Protein AF-0000000074521884 (afdb_homodimer)

Solvent-accessible surface area (backbone atoms only — not comparable to full-atom values): 13455 Å² total; per-residue (Å²): 97,42,32,26,35,17,14,18,28,60,6,30,68,57,47,54,52,49,49,52,52,42,39,72,74,65,32,47,69,46,78,48,26,58,94,52,73,57,87,58,57,42,54,76,14,30,42,59,33,25,47,31,31,38,70,61,76,20,71,31,29,43,31,25,15,36,73,12,43,66,41,23,32,37,21,13,51,34,77,70,26,36,28,25,68,35,86,39,49,66,47,19,37,46,30,16,28,57,53,57,33,37,26,37,12,34,17,51,76,71,44,53,71,71,51,49,51,46,21,51,52,34,37,74,72,45,62,58,71,49,74,89,36,46,66,47,57,56,49,59,70,102,97,42,31,25,34,17,14,17,28,60,7,32,69,58,47,54,52,48,49,53,52,42,39,73,74,65,33,47,70,45,77,49,25,58,93,53,72,56,87,58,59,42,53,76,14,29,41,61,31,25,48,32,31,36,70,59,76,19,70,31,28,42,31,24,14,37,73,12,43,64,41,24,32,37,20,13,51,33,77,70,27,35,28,28,67,36,84,40,49,64,47,19,35,46,30,16,29,58,53,56,35,38,25,37,12,32,17,48,76,72,43,54,70,70,51,48,52,45,20,52,51,36,37,72,71,45,62,59,68,47,75,87,36,45,64,46,58,57,48,58,70,100

Structure (mmCIF, N/CA/C/O backbone):
data_AF-0000000074521884-model_v1
#
loop_
_entity.id
_entity.type
_entity.pdbx_description
1 polymer 'Ribose 5-phosphate isomerase B'
#
loop_
_atom_site.group_PDB
_atom_site.id
_atom_site.type_symbol
_atom_site.label_atom_id
_atom_site.label_alt_id
_atom_site.label_comp_id
_atom_site.label_asym_id
_atom_site.label_entity_id
_atom_site.label_seq_id
_atom_site.pdbx_PDB_ins_code
_atom_site.Cartn_x
_atom_site.Cartn_y
_atom_site.Cartn_z
_atom_site.occupancy
_atom_site.B_iso_or_equiv
_atom_site.auth_seq_id
_atom_site.auth_comp_id
_atom_site.auth_asym_id
_atom_site.auth_atom_id
_atom_site.pdbx_PDB_model_num
ATOM 1 N N . MET A 1 1 ? -14.148 16.406 11.367 1 97.25 1 MET A N 1
ATOM 2 C CA . MET A 1 1 ? -13.461 15.211 11.852 1 97.25 1 MET A CA 1
ATOM 3 C C . MET A 1 1 ? -12.094 15.562 12.438 1 97.25 1 MET A C 1
ATOM 5 O O . MET A 1 1 ? -11.578 16.656 12.18 1 97.25 1 MET A O 1
ATOM 9 N N . LYS A 1 2 ? -11.531 14.602 13.234 1 98.88 2 LYS A N 1
ATOM 10 C CA . LYS A 1 2 ? -10.148 14.703 13.664 1 98.88 2 LYS A CA 1
ATOM 11 C C . LYS A 1 2 ? -9.234 13.836 12.805 1 98.88 2 LYS A C 1
ATOM 13 O O . LYS A 1 2 ? -9.391 12.609 12.766 1 98.88 2 LYS A O 1
ATOM 18 N N . ILE A 1 3 ? -8.289 14.523 12.109 1 98.94 3 ILE A N 1
ATOM 19 C CA . ILE A 1 3 ? -7.484 13.852 11.094 1 98.94 3 ILE A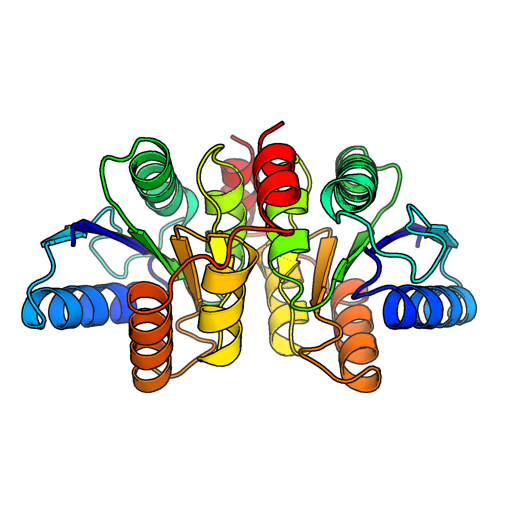 CA 1
ATOM 20 C C . ILE A 1 3 ? -6.004 13.961 11.445 1 98.94 3 ILE A C 1
ATOM 22 O O . ILE A 1 3 ? -5.52 15.039 11.805 1 98.94 3 ILE A O 1
ATOM 26 N N . GLY A 1 4 ? -5.301 12.867 11.484 1 99 4 GLY A N 1
ATOM 27 C CA . GLY A 1 4 ? -3.852 12.875 11.602 1 99 4 GLY A CA 1
ATOM 28 C C . GLY A 1 4 ? -3.148 12.969 10.258 1 99 4 GLY A C 1
ATOM 29 O O . GLY A 1 4 ? -3.596 12.375 9.273 1 99 4 GLY A O 1
ATOM 30 N N . ILE A 1 5 ? -2.025 13.711 10.203 1 99 5 ILE A N 1
ATOM 31 C CA . ILE A 1 5 ? -1.266 13.828 8.969 1 99 5 ILE A CA 1
ATOM 32 C C . ILE A 1 5 ? 0.23 13.766 9.266 1 99 5 ILE A C 1
ATOM 34 O O . ILE A 1 5 ? 0.686 14.281 10.289 1 99 5 ILE A O 1
ATOM 38 N N . ALA A 1 6 ? 0.99 13.086 8.461 1 98.94 6 ALA A N 1
ATOM 39 C CA . ALA A 1 6 ? 2.432 12.945 8.648 1 98.94 6 ALA A CA 1
ATOM 40 C C . ALA A 1 6 ? 3.141 12.75 7.309 1 98.94 6 ALA A C 1
ATOM 42 O O . ALA A 1 6 ? 2.531 12.297 6.336 1 98.94 6 ALA A O 1
ATOM 43 N N . SER A 1 7 ? 4.363 13.109 7.238 1 98.88 7 SER A N 1
ATOM 44 C CA . SER A 1 7 ? 5.234 12.891 6.086 1 98.88 7 SER A CA 1
ATOM 45 C C . SER A 1 7 ? 6.703 12.93 6.488 1 98.88 7 SER A C 1
ATOM 47 O O . SER A 1 7 ? 7.039 13.32 7.609 1 98.88 7 SER A O 1
ATOM 49 N N . ASP A 1 8 ? 7.508 12.461 5.586 1 98.44 8 ASP A N 1
ATOM 50 C CA . ASP A 1 8 ? 8.906 12.859 5.645 1 98.44 8 ASP A CA 1
ATOM 51 C C . ASP A 1 8 ? 9.164 14.102 4.789 1 98.44 8 ASP A C 1
ATOM 53 O O . ASP A 1 8 ? 8.219 14.789 4.387 1 98.44 8 ASP A O 1
ATOM 57 N N . HIS A 1 9 ? 10.438 14.375 4.539 1 98.69 9 HIS A N 1
ATOM 58 C CA . HIS A 1 9 ? 10.812 15.586 3.812 1 98.69 9 HIS A CA 1
ATOM 59 C C . HIS A 1 9 ? 10.289 15.547 2.381 1 98.69 9 HIS A C 1
ATOM 61 O O . HIS A 1 9 ? 9.992 16.594 1.801 1 98.69 9 HIS A O 1
ATOM 67 N N . ALA A 1 10 ? 10.172 14.352 1.863 1 98.5 10 ALA A N 1
ATOM 68 C CA . ALA A 1 10 ? 9.789 14.219 0.459 1 98.5 10 ALA A CA 1
ATOM 69 C C . ALA A 1 10 ? 8.297 14.477 0.27 1 98.5 10 ALA A C 1
ATOM 71 O O . ALA A 1 10 ? 7.84 14.727 -0.848 1 98.5 10 ALA A O 1
ATOM 72 N N . GLY A 1 11 ? 7.504 14.398 1.324 1 98.75 11 GLY A N 1
ATOM 73 C CA . GLY A 1 11 ? 6.082 14.695 1.27 1 98.75 11 GLY A CA 1
ATOM 74 C C . GLY A 1 11 ? 5.703 15.961 2.008 1 98.75 11 GLY A C 1
ATOM 75 O O . GLY A 1 11 ? 4.52 16.234 2.227 1 98.75 11 GLY A O 1
ATOM 76 N N . PHE A 1 12 ? 6.656 16.703 2.406 1 98.88 12 PHE A N 1
ATOM 77 C CA . PHE A 1 12 ? 6.473 17.797 3.361 1 98.88 12 PHE A CA 1
ATOM 78 C C . PHE A 1 12 ? 5.602 18.891 2.766 1 98.88 12 PHE A C 1
ATOM 80 O O . PHE A 1 12 ? 4.691 19.406 3.426 1 98.88 12 PHE A O 1
ATOM 87 N N . ASP A 1 13 ? 5.852 19.266 1.557 1 98.88 13 ASP A N 1
ATOM 88 C CA . ASP A 1 13 ? 5.094 20.359 0.93 1 98.88 13 ASP A 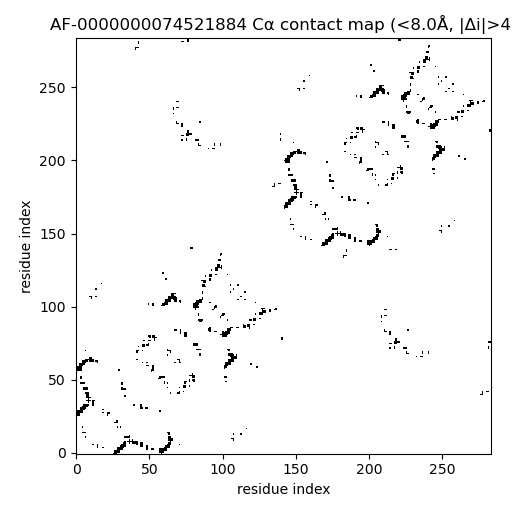CA 1
ATOM 89 C C . ASP A 1 13 ? 3.611 20 0.841 1 98.88 13 ASP A C 1
ATOM 91 O O . ASP A 1 13 ? 2.756 20.812 1.217 1 98.88 13 ASP A O 1
ATOM 95 N N . TYR A 1 14 ? 3.289 18.812 0.375 1 98.94 14 TYR A N 1
ATOM 96 C CA . TYR A 1 14 ? 1.899 18.391 0.285 1 98.94 14 TYR A CA 1
ATOM 97 C C . TYR A 1 14 ? 1.27 18.281 1.67 1 98.94 14 TYR A C 1
ATOM 99 O O . TYR A 1 14 ? 0.104 18.641 1.854 1 98.94 14 TYR A O 1
ATOM 107 N N . LYS A 1 15 ? 2.062 17.781 2.631 1 98.94 15 LYS A N 1
ATOM 108 C CA . LYS A 1 15 ? 1.518 17.672 3.98 1 98.94 15 LYS A CA 1
ATOM 109 C C . LYS A 1 15 ? 1.061 19.031 4.496 1 98.94 15 LYS A C 1
ATOM 111 O O . LYS A 1 15 ? -0.047 19.156 5.02 1 98.94 15 LYS A O 1
ATOM 116 N N . GLU A 1 16 ? 1.861 20.031 4.297 1 98.94 16 GLU A N 1
ATOM 117 C CA . GLU A 1 16 ? 1.538 21.359 4.785 1 98.94 16 GLU A CA 1
ATOM 118 C C . GLU A 1 16 ? 0.331 21.938 4.055 1 98.94 16 GLU A C 1
ATOM 120 O O . GLU A 1 16 ? -0.557 22.531 4.68 1 98.94 16 GLU A O 1
ATOM 125 N N . ARG A 1 17 ? 0.31 21.766 2.799 1 98.94 17 ARG A N 1
ATOM 126 C CA . ARG A 1 17 ? -0.776 22.312 1.991 1 98.94 17 ARG A CA 1
ATOM 127 C C . ARG A 1 17 ? -2.092 21.594 2.293 1 98.94 17 ARG A C 1
ATOM 129 O O . ARG A 1 17 ? -3.143 22.234 2.381 1 98.94 17 ARG A O 1
ATOM 136 N N . LEU A 1 18 ? -2.055 20.297 2.434 1 98.94 18 LEU A N 1
ATOM 137 C CA . LEU A 1 18 ? -3.254 19.531 2.756 1 98.94 18 LEU A CA 1
ATOM 138 C C . LEU A 1 18 ? -3.736 19.844 4.168 1 98.94 18 LEU A C 1
ATOM 140 O O . LEU A 1 18 ? -4.941 19.938 4.41 1 98.94 18 LEU A O 1
ATOM 144 N N . ARG A 1 19 ? -2.789 19.938 5.078 1 98.94 19 ARG A N 1
ATOM 145 C CA . ARG A 1 19 ? -3.135 20.297 6.449 1 98.94 19 ARG A CA 1
ATOM 146 C C . ARG A 1 19 ? -3.924 21.609 6.484 1 98.94 19 ARG A C 1
ATOM 148 O O . ARG A 1 19 ? -4.988 21.672 7.105 1 98.94 19 ARG A O 1
ATOM 155 N N . ALA A 1 20 ? -3.412 22.594 5.812 1 98.88 20 ALA A N 1
ATOM 156 C CA . ALA A 1 20 ? -4.066 23.906 5.77 1 98.88 20 ALA A CA 1
ATOM 157 C C . ALA A 1 20 ? -5.426 23.812 5.082 1 98.88 20 ALA A C 1
ATOM 159 O O . ALA A 1 20 ? -6.398 24.422 5.543 1 98.88 20 ALA A O 1
ATOM 160 N N . TRP A 1 21 ? -5.457 23.141 3.957 1 98.94 21 TRP A N 1
ATOM 161 C CA . TRP A 1 21 ? -6.68 22.969 3.184 1 98.94 21 TRP A CA 1
ATOM 162 C C . TRP A 1 21 ? -7.758 22.266 4.012 1 98.94 21 TRP A C 1
ATOM 164 O O . TRP A 1 21 ? -8.898 22.734 4.062 1 98.94 21 TRP A O 1
ATOM 174 N N . LEU A 1 22 ? -7.434 21.203 4.727 1 98.88 22 LEU A N 1
ATOM 175 C CA . LEU A 1 22 ? -8.367 20.453 5.559 1 98.88 22 LEU A CA 1
ATOM 176 C C . LEU A 1 22 ? -8.883 21.312 6.707 1 98.88 22 LEU A C 1
ATOM 178 O O . LEU A 1 22 ? -10.078 21.281 7.031 1 98.88 22 LEU A O 1
ATOM 182 N N . ALA A 1 23 ? -7.953 22.031 7.305 1 98.81 23 ALA A N 1
ATOM 183 C CA . ALA A 1 23 ? -8.359 22.953 8.375 1 98.81 23 ALA A CA 1
ATOM 184 C C . ALA A 1 23 ? -9.359 23.984 7.863 1 98.81 23 ALA A C 1
ATOM 186 O O . ALA A 1 23 ? -10.32 24.312 8.562 1 98.81 23 ALA A O 1
ATOM 187 N N . SER A 1 24 ? -9.109 24.453 6.688 1 98.69 24 SER A N 1
ATOM 188 C CA . SER A 1 24 ? -10 25.453 6.098 1 98.69 24 SER A CA 1
ATOM 189 C C . SER A 1 24 ? -11.391 24.875 5.855 1 98.69 24 SER A C 1
ATOM 191 O O . SER A 1 24 ? -12.367 25.609 5.77 1 98.69 24 SER A O 1
ATOM 193 N N . LEU A 1 25 ? -11.469 23.562 5.695 1 98.44 25 LEU A N 1
ATOM 194 C CA . LEU A 1 25 ? -12.75 22.891 5.496 1 98.44 25 LEU A CA 1
ATOM 195 C C . LEU A 1 25 ? -13.43 22.609 6.832 1 98.44 25 LEU A C 1
ATOM 197 O O . LEU A 1 25 ? -14.531 22.062 6.871 1 98.44 25 LEU A O 1
ATOM 201 N N . GLY A 1 26 ? -12.727 22.859 7.926 1 98.56 26 GLY A N 1
ATOM 202 C CA . GLY A 1 26 ? -13.336 22.75 9.242 1 98.56 26 GLY A CA 1
ATOM 203 C C . GLY A 1 26 ? -12.906 21.5 9.992 1 98.56 26 GLY A C 1
ATOM 204 O O . GLY A 1 26 ? -13.43 21.203 11.07 1 98.56 26 GLY A O 1
ATOM 205 N N . HIS A 1 27 ? -11.938 20.766 9.477 1 98.88 27 HIS A N 1
ATOM 206 C CA . HIS A 1 27 ? -11.422 19.594 10.18 1 98.88 27 HIS A CA 1
ATOM 207 C C . HIS A 1 27 ? -10.406 20 11.242 1 98.88 27 HIS A C 1
ATOM 209 O O . HIS A 1 27 ? -9.758 21.047 11.133 1 98.88 27 HIS A O 1
ATOM 215 N N . GLU A 1 28 ? -10.359 19.234 12.344 1 98.88 28 GLU A N 1
ATOM 216 C CA . GLU A 1 28 ? -9.219 19.281 13.258 1 98.88 28 GLU A CA 1
ATOM 217 C C . GLU A 1 28 ? -8.062 18.422 12.758 1 98.88 28 GLU A C 1
ATOM 219 O O . GLU A 1 28 ? -8.211 17.219 12.594 1 98.88 28 GLU A O 1
ATOM 224 N N . VAL A 1 29 ? -6.973 19.078 12.492 1 98.94 29 VAL A N 1
ATOM 225 C CA . VAL A 1 29 ? -5.859 18.328 11.898 1 98.94 29 VAL A CA 1
ATOM 226 C C . VAL A 1 29 ? -4.707 18.25 12.898 1 98.94 29 VAL A C 1
ATOM 228 O O . VAL A 1 29 ? -4.227 19.281 13.383 1 98.94 29 VAL A O 1
ATOM 231 N N . VAL A 1 30 ? -4.324 17.062 13.25 1 98.94 30 VAL A N 1
ATOM 232 C CA . VAL A 1 30 ? -3.166 16.828 14.109 1 98.94 30 VAL A CA 1
ATOM 233 C C . VAL A 1 30 ? -1.948 16.484 13.258 1 98.94 30 VAL A C 1
ATOM 235 O O . VAL A 1 30 ? -1.955 15.5 12.523 1 98.94 30 VAL A O 1
ATOM 238 N N . ASP A 1 31 ? -0.936 17.297 13.414 1 98.94 31 ASP A N 1
ATOM 239 C CA . ASP A 1 31 ? 0.287 17.141 12.633 1 98.94 31 ASP A CA 1
ATOM 240 C C . ASP A 1 31 ? 1.317 16.312 13.391 1 98.94 31 ASP A C 1
ATOM 242 O O . ASP A 1 31 ? 1.849 16.75 14.414 1 98.94 31 ASP A O 1
ATOM 246 N N . TYR A 1 32 ? 1.699 15.18 12.852 1 98.94 32 TYR A N 1
ATOM 247 C CA . TYR A 1 32 ? 2.633 14.266 13.508 1 98.94 32 TYR A CA 1
ATOM 248 C C . TYR A 1 32 ? 4.039 14.422 12.938 1 98.94 32 TYR A C 1
ATOM 250 O O . TYR A 1 32 ? 4.941 13.656 13.273 1 98.94 32 TYR A O 1
ATOM 258 N N . GLY A 1 33 ? 4.18 15.367 12.094 1 98.5 33 GLY A N 1
ATOM 259 C CA . GLY A 1 33 ? 5.48 15.664 11.516 1 98.5 33 GLY A CA 1
ATOM 260 C C . GLY A 1 33 ? 5.68 15.039 10.148 1 98.5 33 GLY A C 1
ATOM 261 O O . GLY A 1 33 ? 4.766 14.414 9.602 1 98.5 33 GLY A O 1
ATOM 262 N N . CYS A 1 34 ? 6.836 15.367 9.484 1 98.31 34 CYS A N 1
ATOM 263 C CA . CYS A 1 34 ? 7.965 16.156 9.961 1 98.31 34 CYS A CA 1
ATOM 264 C C . CYS A 1 34 ? 7.66 17.641 9.891 1 98.31 34 CYS A C 1
ATOM 266 O O . CYS A 1 34 ? 6.555 18.031 9.508 1 98.31 34 CYS A O 1
ATOM 268 N N . PHE A 1 35 ? 8.609 18.531 10.367 1 98.56 35 PHE A N 1
ATOM 269 C CA . PHE A 1 35 ? 8.219 19.922 10.578 1 98.56 35 PHE A CA 1
ATOM 270 C C . PHE A 1 35 ? 9.094 20.859 9.75 1 98.56 35 PHE A C 1
ATOM 272 O O . PHE A 1 35 ? 9.07 22.078 9.945 1 98.56 35 PHE A O 1
ATOM 279 N N . SER A 1 36 ? 9.953 20.219 8.844 1 98.19 36 SER A N 1
ATOM 280 C CA . SER A 1 36 ? 10.719 20.953 7.844 1 98.19 36 SER A CA 1
ATOM 281 C C . SER A 1 36 ? 11.016 20.078 6.625 1 98.19 36 SER A C 1
ATOM 283 O O . SER A 1 36 ? 10.68 18.906 6.605 1 98.19 36 SER A O 1
ATOM 285 N N . ASP A 1 37 ? 11.648 20.672 5.645 1 97.62 37 ASP A N 1
ATOM 286 C CA . ASP A 1 37 ? 11.984 19.922 4.441 1 97.62 37 ASP A CA 1
ATOM 287 C C . ASP A 1 37 ? 13.391 19.328 4.539 1 97.62 37 ASP A C 1
ATOM 289 O O . ASP A 1 37 ? 13.961 18.906 3.531 1 97.62 37 ASP A O 1
ATOM 293 N N . GLU A 1 38 ? 13.883 19.297 5.758 1 98.19 38 GLU A N 1
ATOM 294 C CA . GLU A 1 38 ? 15.172 18.656 5.977 1 98.19 38 GLU A CA 1
ATOM 295 C C . GLU A 1 38 ? 15.047 17.125 5.895 1 98.19 38 GLU A C 1
ATOM 297 O O . GLU A 1 38 ? 14.07 16.562 6.379 1 98.19 38 GLU A O 1
ATOM 302 N N . ARG A 1 39 ? 16.078 16.562 5.305 1 97.44 39 ARG A N 1
ATOM 303 C CA . ARG A 1 39 ? 16.078 15.117 5.109 1 97.44 39 ARG A CA 1
ATOM 304 C C . ARG A 1 39 ? 15.773 14.391 6.418 1 97.44 39 ARG A C 1
ATOM 306 O O . ARG A 1 39 ? 16.328 14.727 7.465 1 97.44 39 ARG A O 1
ATOM 313 N N . THR A 1 40 ? 14.883 13.477 6.414 1 97.94 40 THR A N 1
ATOM 314 C CA . THR A 1 40 ? 14.516 12.656 7.559 1 97.94 40 THR A CA 1
ATOM 315 C C . THR A 1 40 ? 13.906 11.336 7.102 1 97.94 40 THR A C 1
ATOM 317 O O . THR A 1 40 ? 13.57 11.172 5.926 1 97.94 40 THR A O 1
ATOM 320 N N . ASP A 1 41 ? 13.875 10.406 7.988 1 97.56 41 ASP A N 1
ATOM 321 C CA . ASP A 1 41 ? 13.375 9.078 7.648 1 97.56 41 ASP A CA 1
ATOM 322 C C . ASP A 1 41 ? 11.891 8.945 7.992 1 97.56 41 ASP A C 1
ATOM 324 O O . ASP A 1 41 ? 11.484 9.219 9.125 1 97.56 41 ASP A O 1
ATOM 328 N N . TYR A 1 42 ? 11.102 8.469 7.055 1 98.25 42 TYR A N 1
ATOM 329 C CA . TYR A 1 42 ? 9.648 8.523 7.141 1 98.25 42 TYR A CA 1
ATOM 330 C C . TYR A 1 42 ? 9.141 7.676 8.305 1 98.25 42 TYR A C 1
ATOM 332 O O . TYR A 1 42 ? 8.133 8.016 8.93 1 98.25 42 TYR A O 1
ATOM 340 N N . PRO A 1 43 ? 9.758 6.539 8.727 1 98.56 43 PRO A N 1
ATOM 341 C CA . PRO A 1 43 ? 9.148 5.758 9.805 1 98.56 43 PRO A CA 1
ATOM 342 C C . PRO A 1 43 ? 8.992 6.559 11.102 1 98.56 43 PRO A C 1
ATOM 344 O O . PRO A 1 43 ? 8.047 6.34 11.859 1 98.56 43 PRO A O 1
ATOM 347 N N . THR A 1 44 ? 9.859 7.512 11.289 1 98.25 44 THR A N 1
ATOM 348 C CA . THR A 1 44 ? 9.867 8.344 12.492 1 98.25 44 THR A CA 1
ATOM 349 C C . THR A 1 44 ? 8.539 9.086 12.641 1 98.25 44 THR A C 1
ATOM 351 O O . THR A 1 44 ? 8.062 9.289 13.758 1 98.25 44 THR A O 1
ATOM 354 N N . TRP A 1 45 ? 7.938 9.398 11.586 1 98.81 45 TRP A N 1
ATOM 355 C CA . TRP A 1 45 ? 6.781 10.289 11.602 1 98.81 45 TRP A CA 1
ATOM 356 C C . TRP A 1 45 ? 5.5 9.516 11.289 1 98.81 45 TRP A C 1
ATOM 358 O O . TRP A 1 45 ? 4.445 9.797 11.859 1 98.81 45 TRP A O 1
ATOM 368 N N . ILE A 1 46 ? 5.602 8.578 10.414 1 98.94 46 ILE A N 1
ATOM 369 C CA . ILE A 1 46 ? 4.445 7.824 9.93 1 98.94 46 ILE A CA 1
ATOM 370 C C . ILE A 1 46 ? 3.912 6.926 11.039 1 98.94 46 ILE A C 1
ATOM 372 O O . ILE A 1 46 ? 2.697 6.801 11.219 1 98.94 46 ILE A O 1
ATOM 376 N N . ARG A 1 47 ? 4.824 6.289 11.828 1 98.88 47 ARG A N 1
ATOM 377 C CA . ARG A 1 47 ? 4.426 5.297 12.828 1 98.88 47 ARG A CA 1
ATOM 378 C C . ARG A 1 47 ? 3.559 5.93 13.906 1 98.88 47 ARG A C 1
ATOM 380 O O . ARG A 1 47 ? 2.482 5.418 14.227 1 98.88 47 ARG A O 1
ATOM 387 N N . PRO A 1 48 ? 3.953 7.102 14.469 1 98.94 48 PRO A N 1
ATOM 388 C CA . PRO A 1 48 ? 3.09 7.715 15.484 1 98.94 48 PRO A CA 1
ATOM 389 C C . PRO A 1 48 ? 1.712 8.086 14.938 1 98.94 48 PRO A C 1
ATOM 391 O O . PRO A 1 48 ? 0.71 7.961 15.648 1 98.94 48 PRO A O 1
ATOM 394 N N . CYS A 1 49 ? 1.632 8.531 13.703 1 98.94 49 CYS A N 1
ATOM 395 C CA . CYS A 1 49 ? 0.346 8.859 13.094 1 98.94 49 CYS A CA 1
ATOM 396 C C . CYS A 1 49 ? -0.526 7.617 12.961 1 98.94 49 CYS A C 1
ATOM 398 O O . CYS A 1 49 ? -1.704 7.641 13.32 1 98.94 49 CYS A O 1
ATOM 400 N N . ALA A 1 50 ? 0.074 6.555 12.461 1 98.94 50 ALA A N 1
ATOM 401 C CA . ALA A 1 50 ? -0.643 5.293 12.297 1 98.94 50 ALA A CA 1
ATOM 402 C C . ALA A 1 50 ? -1.119 4.754 13.641 1 98.94 50 ALA A C 1
ATOM 404 O O . ALA A 1 50 ? -2.232 4.234 13.75 1 98.94 50 ALA A O 1
ATOM 405 N N . GLN A 1 51 ? -0.284 4.867 14.641 1 98.94 51 GLN A N 1
ATOM 406 C CA . GLN A 1 51 ? -0.635 4.422 15.984 1 98.94 51 GLN A CA 1
ATOM 407 C C . GLN A 1 51 ? -1.806 5.227 16.547 1 98.94 51 GLN A C 1
ATOM 409 O O . GLN A 1 51 ? -2.682 4.676 17.219 1 98.94 51 GLN A O 1
ATOM 414 N N . ALA A 1 52 ? -1.79 6.539 16.281 1 98.94 52 ALA A N 1
ATOM 415 C CA . ALA A 1 52 ? -2.887 7.398 16.719 1 98.94 52 ALA A CA 1
ATOM 416 C C . ALA A 1 52 ? -4.199 7 16.062 1 98.94 52 ALA A C 1
ATOM 418 O O . ALA A 1 52 ? -5.254 7.012 16.688 1 98.94 52 ALA A O 1
ATOM 419 N N . VAL A 1 53 ? -4.172 6.656 14.773 1 98.94 53 VAL A N 1
ATOM 420 C CA . VAL A 1 53 ? -5.344 6.18 14.039 1 98.94 53 VAL A CA 1
ATOM 421 C C . VAL A 1 53 ? -5.844 4.879 14.672 1 98.94 53 VAL A C 1
ATOM 423 O O . VAL A 1 53 ? -7.039 4.734 14.945 1 98.94 53 VAL A O 1
ATOM 426 N N . ALA A 1 54 ? -4.926 3.938 14.938 1 98.81 54 ALA A N 1
ATOM 427 C CA . ALA A 1 54 ? -5.258 2.627 15.492 1 98.81 54 ALA A CA 1
ATOM 428 C C . ALA A 1 54 ? -5.887 2.758 16.875 1 98.81 54 ALA A C 1
ATOM 430 O O . ALA A 1 54 ? -6.793 2 17.234 1 98.81 54 ALA A O 1
ATOM 431 N N . ALA A 1 55 ? -5.395 3.76 17.609 1 98.75 55 ALA A N 1
ATOM 432 C CA . ALA A 1 55 ? -5.844 3.957 18.984 1 98.75 55 ALA A CA 1
ATOM 433 C C . ALA A 1 55 ? -7.141 4.758 19.031 1 98.75 55 ALA A C 1
ATOM 435 O O . ALA A 1 55 ? -7.738 4.922 20.094 1 98.75 55 ALA A O 1
ATOM 436 N N . GLY A 1 56 ? -7.523 5.309 17.906 1 98.62 56 GLY A N 1
ATOM 437 C CA . GLY A 1 56 ? -8.742 6.102 17.859 1 98.62 56 GLY A CA 1
ATOM 438 C C . GLY A 1 56 ? -8.547 7.523 18.344 1 98.62 56 GLY A C 1
ATOM 439 O O . GLY A 1 56 ? -9.516 8.227 18.625 1 98.62 56 GLY A O 1
ATOM 440 N N . GLU A 1 57 ? -7.293 7.926 18.484 1 98.81 57 GLU A N 1
ATOM 441 C CA . GLU A 1 57 ? -7 9.305 18.859 1 98.81 57 GLU A CA 1
ATOM 442 C C . GLU A 1 57 ? -7.379 10.273 17.75 1 98.81 57 GLU A C 1
ATOM 444 O O . GLU A 1 57 ? -7.727 11.422 18.016 1 98.81 57 GLU A O 1
ATOM 449 N N . VAL A 1 58 ? -7.246 9.844 16.531 1 98.88 58 VAL A N 1
ATOM 450 C CA . VAL A 1 58 ? -7.754 10.531 15.352 1 98.88 58 VAL A CA 1
ATOM 451 C C . VAL A 1 58 ? -8.641 9.578 14.547 1 98.88 58 VAL A C 1
ATOM 453 O O . VAL A 1 58 ? -8.461 8.359 14.594 1 98.88 58 VAL A O 1
ATOM 456 N N . GLU A 1 59 ? -9.5 10.094 13.805 1 98.81 59 GLU A N 1
ATOM 457 C CA . GLU A 1 59 ? -10.492 9.289 13.094 1 98.81 59 GLU A CA 1
ATOM 458 C C . GLU A 1 59 ? -9.93 8.758 11.781 1 98.81 59 GLU A C 1
ATOM 460 O O . GLU A 1 59 ? -10.305 7.676 11.328 1 98.81 59 GLU A O 1
ATOM 465 N N . ARG A 1 60 ? -9.117 9.57 11.117 1 98.94 60 ARG A N 1
ATOM 466 C CA . ARG A 1 60 ? -8.508 9.227 9.844 1 98.94 60 ARG A CA 1
ATOM 467 C C . ARG A 1 60 ? -7.055 9.695 9.789 1 98.94 60 ARG A C 1
ATOM 469 O O . ARG A 1 60 ? -6.68 10.656 10.461 1 98.94 60 ARG A O 1
ATOM 476 N N . GLY A 1 61 ? -6.281 9 9.07 1 98.94 61 GLY A N 1
ATOM 477 C CA . GLY A 1 61 ? -4.895 9.383 8.859 1 98.94 61 GLY A CA 1
ATOM 478 C C . GLY A 1 61 ? -4.559 9.625 7.395 1 98.94 61 GLY A C 1
ATOM 479 O O . GLY A 1 61 ? -5.09 8.953 6.512 1 98.94 61 GLY A O 1
ATOM 480 N N . ILE A 1 62 ? -3.701 10.57 7.117 1 99 62 ILE A N 1
ATOM 481 C CA . ILE A 1 62 ? -3.127 10.852 5.805 1 99 62 ILE A CA 1
ATOM 482 C C . ILE A 1 62 ? -1.604 10.906 5.91 1 99 62 ILE A C 1
ATOM 484 O O . ILE A 1 62 ? -1.053 11.773 6.586 1 99 62 ILE A O 1
ATOM 488 N N . VAL A 1 63 ? -0.964 9.992 5.281 1 99 63 VAL A N 1
ATOM 489 C CA . VAL A 1 63 ? 0.493 9.953 5.348 1 99 63 VAL A CA 1
ATOM 490 C C . VAL A 1 63 ? 1.079 10.125 3.947 1 99 63 VAL A C 1
ATOM 492 O O . VAL A 1 63 ? 0.525 9.617 2.969 1 99 63 VAL A O 1
ATOM 495 N N . LEU A 1 64 ? 2.17 10.914 3.885 1 98.94 64 LEU A N 1
ATOM 496 C CA . LEU A 1 64 ? 2.729 11.281 2.59 1 98.94 64 LEU A CA 1
ATOM 497 C C . LEU A 1 64 ? 4.234 11.039 2.557 1 98.94 64 LEU A C 1
ATOM 499 O O . LEU A 1 64 ? 4.91 11.156 3.582 1 98.94 64 LEU A O 1
ATOM 503 N N . GLY A 1 65 ? 4.711 10.766 1.503 1 98.5 65 GLY A N 1
ATOM 504 C CA . GLY A 1 65 ? 6.121 10.688 1.157 1 98.5 65 GLY A CA 1
ATOM 505 C C . GLY A 1 65 ? 6.398 11.008 -0.299 1 98.5 65 GLY A C 1
ATOM 506 O O . GLY A 1 65 ? 5.586 11.656 -0.961 1 98.5 65 GLY A O 1
ATOM 507 N N . GLY A 1 66 ? 7.605 10.719 -0.778 1 98.25 66 GLY A N 1
ATOM 508 C CA . GLY A 1 66 ? 7.898 10.93 -2.188 1 98.25 66 GLY A CA 1
ATOM 509 C C . GLY A 1 66 ? 7.086 10.031 -3.104 1 98.25 66 GLY A C 1
ATOM 510 O O . GLY A 1 66 ? 6.227 10.508 -3.848 1 98.25 66 GLY A O 1
ATOM 511 N N . SER A 1 67 ? 7.293 8.758 -2.973 1 98.12 67 SER A N 1
ATOM 512 C CA . SER A 1 67 ? 6.52 7.805 -3.76 1 98.12 67 SER A CA 1
ATOM 513 C C . SER A 1 67 ? 5.277 7.344 -3.002 1 98.12 67 SER A C 1
ATOM 515 O O . SER A 1 67 ? 4.297 6.914 -3.613 1 98.12 67 SER A O 1
ATOM 517 N N . GLY A 1 68 ? 5.344 7.344 -1.714 1 98.62 68 GLY A N 1
ATOM 518 C CA . GLY A 1 68 ? 4.18 7.039 -0.898 1 98.62 68 GLY A CA 1
ATOM 519 C C . GLY A 1 68 ? 4.148 5.605 -0.413 1 98.62 68 GLY A C 1
ATOM 520 O O . GLY A 1 68 ? 3.539 5.305 0.615 1 98.62 68 GLY A O 1
ATOM 521 N N . ASN A 1 69 ? 4.785 4.641 -1.075 1 98.88 69 ASN A N 1
ATOM 522 C CA . ASN A 1 69 ? 4.727 3.23 -0.707 1 98.88 69 ASN A CA 1
ATOM 523 C C . ASN A 1 69 ? 5.414 2.973 0.632 1 98.88 69 ASN A C 1
ATOM 525 O O . ASN A 1 69 ? 4.926 2.182 1.442 1 98.88 69 ASN A O 1
ATOM 529 N N . GLY A 1 70 ? 6.613 3.629 0.863 1 98.81 70 GLY A N 1
ATOM 530 C CA . GLY A 1 70 ? 7.254 3.473 2.16 1 98.81 70 GLY A CA 1
ATOM 531 C C . GLY A 1 70 ? 6.34 3.824 3.32 1 98.81 70 GLY A C 1
ATOM 532 O O . GLY A 1 70 ? 6.277 3.094 4.312 1 98.81 70 GLY A O 1
ATOM 533 N N . GLU A 1 71 ? 5.598 4.926 3.168 1 98.94 71 GLU A N 1
ATOM 534 C CA . GLU A 1 71 ? 4.645 5.371 4.18 1 98.94 71 GLU A CA 1
ATOM 535 C C . GLU A 1 71 ? 3.555 4.328 4.41 1 98.94 71 GLU A C 1
ATOM 537 O O . GLU A 1 71 ? 3.207 4.027 5.555 1 98.94 71 GLU A O 1
ATOM 542 N N . ALA A 1 72 ? 3.012 3.762 3.338 1 98.94 72 ALA A N 1
ATOM 543 C CA . ALA A 1 72 ? 1.977 2.736 3.43 1 98.94 72 ALA A CA 1
ATOM 544 C C . ALA A 1 72 ? 2.5 1.49 4.137 1 98.94 72 ALA A C 1
ATOM 546 O O . ALA A 1 72 ? 1.804 0.902 4.969 1 98.94 72 ALA A O 1
ATOM 547 N N . ILE A 1 73 ? 3.719 1.053 3.805 1 98.94 73 ILE A N 1
ATOM 548 C CA . ILE A 1 73 ? 4.324 -0.131 4.406 1 98.94 73 ILE A CA 1
ATOM 549 C C . ILE A 1 73 ? 4.441 0.06 5.914 1 98.94 73 ILE A C 1
ATOM 551 O O . ILE A 1 73 ? 4 -0.792 6.691 1 98.94 73 ILE A O 1
ATOM 555 N N . VAL A 1 74 ? 4.953 1.213 6.371 1 98.88 74 VAL A N 1
ATOM 556 C CA . VAL A 1 74 ? 5.145 1.494 7.789 1 98.88 74 VAL A CA 1
ATOM 557 C C . VAL A 1 74 ? 3.791 1.553 8.492 1 98.88 74 VAL A C 1
ATOM 559 O O . VAL A 1 74 ? 3.609 0.956 9.555 1 98.88 74 VAL A O 1
ATOM 562 N N . ALA A 1 75 ? 2.85 2.277 7.871 1 98.94 75 ALA A N 1
ATOM 563 C CA . ALA A 1 75 ? 1.535 2.438 8.484 1 98.94 75 ALA A CA 1
ATOM 564 C C . ALA A 1 75 ? 0.846 1.088 8.664 1 98.94 75 ALA A C 1
ATOM 566 O O . ALA A 1 75 ? 0.208 0.843 9.695 1 98.94 75 ALA A O 1
ATOM 567 N N . ASN A 1 76 ? 0.997 0.193 7.727 1 98.81 76 ASN A N 1
ATOM 568 C CA . ASN A 1 76 ? 0.29 -1.083 7.746 1 98.81 76 ASN A CA 1
ATOM 569 C C . ASN A 1 76 ? 0.971 -2.088 8.672 1 98.81 76 ASN A C 1
ATOM 571 O O . ASN A 1 76 ? 0.433 -3.166 8.93 1 98.81 76 ASN A O 1
ATOM 575 N N . ARG A 1 77 ? 2.135 -1.732 9.211 1 98.5 77 ARG A N 1
ATOM 576 C CA . ARG A 1 77 ? 2.754 -2.545 10.25 1 98.5 77 ARG A CA 1
ATOM 577 C C . ARG A 1 77 ? 2.014 -2.395 11.578 1 98.5 77 ARG A C 1
ATOM 579 O O . ARG A 1 77 ? 2.154 -3.23 12.469 1 98.5 77 ARG A O 1
ATOM 586 N N . VAL A 1 78 ? 1.306 -1.324 11.734 1 98.38 78 VAL A N 1
ATOM 587 C CA . VAL A 1 78 ? 0.603 -1.023 12.977 1 98.38 78 VAL A CA 1
ATOM 588 C C . VAL A 1 78 ? -0.765 -1.704 12.977 1 98.38 78 VAL A C 1
ATOM 590 O O . VAL A 1 78 ? -1.639 -1.354 12.18 1 98.38 78 VAL A O 1
ATOM 593 N N . LYS A 1 79 ? -0.955 -2.676 13.898 1 97.56 79 LYS A N 1
ATOM 594 C CA . LYS A 1 79 ? -2.264 -3.307 14.039 1 97.56 79 LYS A CA 1
ATOM 595 C C . LYS A 1 79 ? -3.346 -2.271 14.328 1 97.56 79 LYS A C 1
ATOM 597 O O . LYS A 1 79 ? -3.156 -1.379 15.156 1 97.56 79 LYS A O 1
ATOM 602 N N . GLY A 1 80 ? -4.449 -2.369 13.562 1 98.31 80 GLY A N 1
ATOM 603 C CA . GLY A 1 80 ? -5.547 -1.432 13.742 1 98.31 80 GLY A CA 1
ATOM 604 C C . GLY A 1 80 ? -5.535 -0.301 12.734 1 98.31 80 GLY A C 1
ATOM 605 O O . GLY A 1 80 ? -6.535 0.399 12.562 1 98.31 80 GLY A O 1
ATOM 606 N N . CYS A 1 81 ? -4.391 -0.076 12.125 1 98.88 81 CYS A N 1
ATOM 607 C CA . CYS A 1 81 ? -4.316 0.861 11.008 1 98.88 81 CYS A CA 1
ATOM 608 C C . CYS A 1 81 ? -4.441 0.133 9.68 1 98.88 81 CYS A C 1
ATOM 610 O O . CYS A 1 81 ? -3.691 -0.807 9.406 1 98.88 81 CYS A O 1
ATOM 612 N N . ARG A 1 82 ? -5.32 0.432 8.867 1 98.94 82 ARG A N 1
ATOM 613 C CA . ARG A 1 82 ? -5.492 -0.056 7.5 1 98.94 82 ARG A CA 1
ATOM 614 C C . ARG A 1 82 ? -5.258 1.059 6.488 1 98.94 82 ARG A C 1
ATOM 616 O O . ARG A 1 82 ? -6.164 1.84 6.195 1 98.94 82 ARG A O 1
ATOM 623 N N . CYS A 1 83 ? -4.078 1.091 5.961 1 98.94 83 CYS A N 1
ATOM 624 C CA 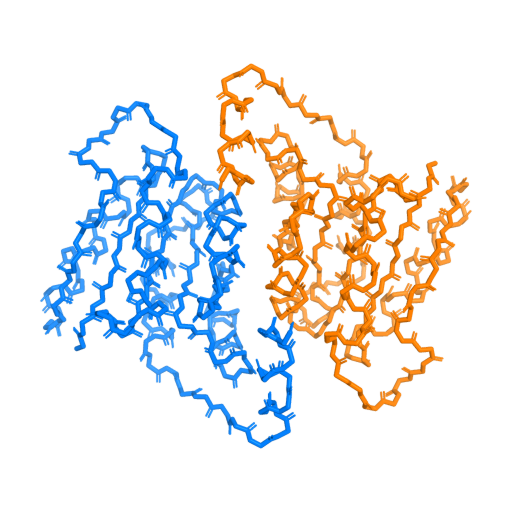. CYS A 1 83 ? -3.648 2.203 5.121 1 98.94 83 CYS A CA 1
ATOM 625 C C . CYS A 1 83 ? -3.68 1.815 3.648 1 98.94 83 CYS A C 1
ATOM 627 O O . CYS A 1 83 ? -2.932 0.935 3.217 1 98.94 83 CYS A O 1
ATOM 629 N N . GLY A 1 84 ? -4.547 2.428 2.855 1 98.94 84 GLY A N 1
ATOM 630 C CA . GLY A 1 84 ? -4.566 2.26 1.41 1 98.94 84 GLY A CA 1
ATOM 631 C C . GLY A 1 84 ? -3.611 3.193 0.689 1 98.94 84 GLY A C 1
ATOM 632 O O . GLY A 1 84 ? -3.521 4.375 1.022 1 98.94 84 GLY A O 1
ATOM 633 N N . TYR A 1 85 ? -2.867 2.719 -0.249 1 98.94 85 TYR A N 1
ATOM 634 C CA . TYR A 1 85 ? -2.111 3.559 -1.172 1 98.94 85 TYR A CA 1
ATOM 635 C C . TYR A 1 85 ? -3 4.07 -2.297 1 98.94 85 TYR A C 1
ATOM 637 O O . TYR A 1 85 ? -3.615 3.281 -3.02 1 98.94 85 TYR A O 1
ATOM 645 N N . CYS A 1 86 ? -3.09 5.379 -2.449 1 98.94 86 CYS A N 1
ATOM 646 C CA . CYS A 1 86 ? -4.047 5.965 -3.381 1 98.94 86 CYS A CA 1
ATOM 647 C C . CYS A 1 86 ? -3.344 6.883 -4.375 1 98.94 86 CYS A C 1
ATOM 649 O O . CYS A 1 86 ? -2.482 7.676 -3.994 1 98.94 86 CYS A O 1
ATOM 651 N N . PHE A 1 87 ? -3.805 6.777 -5.656 1 98.81 87 PHE A N 1
ATOM 652 C CA . PHE A 1 87 ? -3.207 7.625 -6.68 1 98.81 87 PHE A CA 1
ATOM 653 C C . PHE A 1 87 ? -4.285 8.273 -7.539 1 98.81 87 PHE A C 1
ATOM 655 O O . PHE A 1 87 ? -3.977 9.047 -8.453 1 98.81 87 PHE A O 1
ATOM 662 N N . ASN A 1 88 ? -5.523 7.934 -7.285 1 98.75 88 ASN A N 1
ATOM 663 C CA . ASN A 1 88 ? -6.68 8.578 -7.902 1 98.75 88 ASN A CA 1
ATOM 664 C C . ASN A 1 88 ? -7.938 8.406 -7.051 1 98.75 88 ASN A C 1
ATOM 666 O O . ASN A 1 88 ? -7.887 7.805 -5.98 1 98.75 88 ASN A O 1
ATOM 670 N N . GLU A 1 89 ? -9.016 8.984 -7.492 1 98.81 89 GLU A N 1
ATOM 671 C CA . GLU A 1 89 ? -10.258 8.945 -6.727 1 98.81 89 GLU A CA 1
ATOM 672 C C . GLU A 1 89 ? -10.789 7.52 -6.613 1 98.81 89 GLU A C 1
ATOM 674 O O . GLU A 1 89 ? -11.336 7.141 -5.574 1 98.81 89 GLU A O 1
ATOM 679 N N . GLU A 1 90 ? -10.602 6.75 -7.629 1 98.81 90 GLU A N 1
ATOM 680 C CA . GLU A 1 90 ? -11.102 5.379 -7.629 1 98.81 90 GLU A CA 1
ATOM 681 C C . GLU A 1 90 ? -10.445 4.551 -6.531 1 98.81 90 GLU A C 1
ATOM 683 O O . GLU A 1 90 ? -11.125 3.84 -5.789 1 98.81 90 GLU A O 1
ATOM 688 N N . THR A 1 91 ? -9.148 4.633 -6.418 1 98.81 91 THR A N 1
ATOM 689 C CA . THR A 1 91 ? -8.445 3.848 -5.406 1 98.81 91 THR A CA 1
ATOM 690 C C . THR A 1 91 ? -8.789 4.34 -4.004 1 98.81 91 THR A C 1
ATOM 692 O O . THR A 1 91 ? -8.875 3.547 -3.064 1 98.81 91 THR A O 1
ATOM 695 N N . ALA A 1 92 ? -9.008 5.652 -3.861 1 98.94 92 ALA A N 1
ATOM 696 C CA . ALA A 1 92 ? -9.438 6.191 -2.574 1 98.94 92 ALA A CA 1
ATOM 697 C C . ALA A 1 92 ? -10.828 5.676 -2.207 1 98.94 92 ALA A C 1
ATOM 699 O O . ALA A 1 92 ? -11.07 5.277 -1.063 1 98.94 92 ALA A O 1
ATOM 700 N N . TYR A 1 93 ? -11.68 5.66 -3.217 1 98.88 93 TYR A N 1
ATOM 701 C CA . TYR A 1 93 ? -13.039 5.168 -3.004 1 98.88 93 TYR A CA 1
ATOM 702 C C . TYR A 1 93 ? -13.023 3.697 -2.613 1 98.88 93 TYR A C 1
ATOM 704 O O . TYR A 1 93 ? -13.625 3.311 -1.605 1 98.88 93 TYR A O 1
ATOM 712 N N . LEU A 1 94 ? -12.344 2.904 -3.316 1 98.75 94 LEU A N 1
ATOM 713 C CA . LEU A 1 94 ? -12.367 1.458 -3.129 1 98.75 94 LEU A CA 1
ATOM 714 C C . LEU A 1 94 ? -11.734 1.07 -1.799 1 98.75 94 LEU A C 1
ATOM 716 O O . LEU A 1 94 ? -12.227 0.184 -1.101 1 98.75 94 LEU A O 1
ATOM 720 N N . THR A 1 95 ? -10.586 1.725 -1.447 1 98.62 95 THR A N 1
ATOM 721 C CA . THR A 1 95 ? -9.914 1.327 -0.215 1 98.62 95 THR A CA 1
ATOM 722 C C . THR A 1 95 ? -10.797 1.618 0.999 1 98.62 95 THR A C 1
ATOM 724 O O . THR A 1 95 ? -10.797 0.855 1.967 1 98.62 95 THR A O 1
ATOM 727 N N . ARG A 1 96 ? -11.516 2.721 0.917 1 98.75 96 ARG A N 1
ATOM 728 C CA . ARG A 1 96 ? -12.453 3.029 1.992 1 98.75 96 ARG A CA 1
ATOM 729 C C . ARG A 1 96 ? -13.656 2.09 1.961 1 98.75 96 ARG A C 1
ATOM 731 O O . ARG A 1 96 ? -14.023 1.508 2.984 1 98.75 96 ARG A O 1
ATOM 738 N N . TRP A 1 97 ? -14.203 1.881 0.81 1 98.56 97 TRP A N 1
ATOM 739 C CA . TRP A 1 97 ? -15.461 1.176 0.6 1 98.56 97 TRP A CA 1
ATOM 740 C C . TRP A 1 97 ? -15.312 -0.312 0.899 1 98.56 97 TRP A C 1
ATOM 742 O O . TRP A 1 97 ? -16.188 -0.919 1.522 1 98.56 97 TRP A O 1
ATOM 752 N N . HIS A 1 98 ? -14.188 -0.856 0.557 1 98 98 HIS A N 1
ATOM 753 C CA . HIS A 1 98 ? -14.008 -2.301 0.647 1 98 98 HIS A CA 1
ATOM 754 C C . HIS A 1 98 ? -13.141 -2.674 1.848 1 98 98 HIS A C 1
ATOM 756 O O . HIS A 1 98 ? -13.375 -3.701 2.488 1 98 98 HIS A O 1
ATOM 762 N N . ASN A 1 99 ? -12.141 -1.816 2.246 1 98.38 99 ASN A N 1
ATOM 763 C CA . ASN A 1 99 ? -11.156 -2.209 3.248 1 98.38 99 ASN A CA 1
ATOM 764 C C . ASN A 1 99 ? -11.352 -1.446 4.555 1 98.38 99 ASN A C 1
ATOM 766 O O . ASN A 1 99 ? -10.531 -1.546 5.465 1 98.38 99 ASN A O 1
ATOM 770 N N . ASP A 1 100 ? -12.445 -0.62 4.574 1 98.56 100 ASP A N 1
ATOM 771 C CA . ASP A 1 100 ? -12.625 0.231 5.746 1 98.56 100 ASP A CA 1
ATOM 772 C C . ASP A 1 100 ? -11.32 0.911 6.141 1 98.56 100 ASP A C 1
ATOM 774 O O . ASP A 1 100 ? -10.984 0.987 7.328 1 98.56 100 ASP A O 1
ATOM 778 N N . ALA A 1 101 ? -10.586 1.3 5.094 1 98.88 101 ALA A N 1
ATOM 779 C CA . ALA A 1 101 ? -9.336 1.999 5.359 1 98.88 101 ALA A CA 1
ATOM 780 C C . ALA A 1 101 ? -9.555 3.197 6.277 1 98.88 101 ALA A C 1
ATOM 782 O O . ALA A 1 101 ? -10.5 3.969 6.082 1 98.88 101 ALA A O 1
ATOM 783 N N . ASN A 1 102 ? -8.711 3.295 7.273 1 98.94 102 ASN A N 1
ATOM 784 C CA . ASN A 1 102 ? -8.773 4.434 8.18 1 98.94 102 ASN A CA 1
ATOM 785 C C . ASN A 1 102 ? -7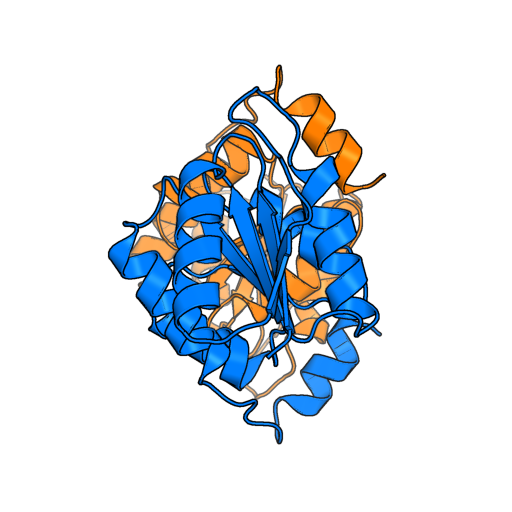.559 5.34 8.031 1 98.94 102 ASN A C 1
ATOM 787 O O . ASN A 1 102 ? -7.434 6.344 8.734 1 98.94 102 ASN A O 1
ATOM 791 N N . CYS A 1 103 ? -6.73 5.062 7.133 1 99 103 CYS A N 1
ATOM 792 C CA . CYS A 1 103 ? -5.555 5.828 6.738 1 99 103 CYS A CA 1
ATOM 793 C C . CYS A 1 103 ? -5.273 5.668 5.246 1 99 103 CYS A C 1
ATOM 795 O O . CYS A 1 103 ? -5.555 4.621 4.668 1 99 103 CYS A O 1
ATOM 797 N N . ILE A 1 104 ? -4.691 6.703 4.598 1 99 104 ILE A N 1
ATOM 798 C CA . ILE A 1 104 ? -4.242 6.566 3.217 1 99 104 ILE A CA 1
ATOM 799 C C . ILE A 1 104 ? -2.828 7.129 3.078 1 99 104 ILE A C 1
ATOM 801 O O . ILE A 1 104 ? -2.432 8.023 3.83 1 99 104 ILE A O 1
ATOM 805 N N . ALA A 1 105 ? -2.137 6.605 2.174 1 99 105 ALA A N 1
ATOM 806 C CA . ALA A 1 105 ? -0.811 7.082 1.788 1 99 105 ALA A CA 1
ATOM 807 C C . ALA A 1 105 ? -0.824 7.652 0.374 1 99 105 ALA A C 1
ATOM 809 O O . ALA A 1 105 ? -1.464 7.098 -0.521 1 99 105 ALA A O 1
ATOM 810 N N . ILE A 1 106 ? -0.181 8.789 0.161 1 98.94 106 ILE A N 1
ATOM 811 C CA . ILE A 1 106 ? -0.083 9.477 -1.121 1 98.94 106 ILE A CA 1
ATOM 812 C C . ILE A 1 106 ? 1.373 9.844 -1.398 1 98.94 106 ILE A C 1
ATOM 814 O O . ILE A 1 106 ? 2.094 10.273 -0.495 1 98.94 106 ILE A O 1
ATOM 818 N N . GLY A 1 107 ? 1.814 9.664 -2.637 1 98.88 107 GLY A N 1
ATOM 819 C CA . GLY A 1 107 ? 3.135 10.117 -3.043 1 98.88 107 GLY A CA 1
ATOM 820 C C . GLY A 1 107 ? 3.125 11.5 -3.674 1 98.88 107 GLY A C 1
ATOM 821 O O . GLY A 1 107 ? 2.496 11.703 -4.715 1 98.88 107 GLY A O 1
ATOM 822 N N . GLN A 1 108 ? 3.857 12.344 -3.049 1 98.88 108 GLN A N 1
ATOM 823 C CA . GLN A 1 108 ? 3.918 13.711 -3.557 1 98.88 108 GLN A CA 1
ATOM 824 C C . GLN A 1 108 ? 4.504 13.75 -4.965 1 98.88 108 GLN A C 1
ATOM 826 O O . GLN A 1 108 ? 4.121 14.586 -5.781 1 98.88 108 GLN A O 1
ATOM 831 N N . ARG A 1 109 ? 5.387 12.828 -5.312 1 98.56 109 ARG A N 1
ATOM 832 C CA . ARG A 1 109 ? 6.035 12.812 -6.617 1 98.56 109 ARG A CA 1
ATOM 833 C C . ARG A 1 109 ? 5.215 12.031 -7.633 1 98.56 109 ARG A C 1
ATOM 835 O O . ARG A 1 109 ? 5.559 11.984 -8.812 1 98.56 109 ARG A O 1
ATOM 842 N N . ILE A 1 110 ? 4.137 11.453 -7.203 1 98.81 110 ILE A N 1
ATOM 843 C CA . ILE A 1 110 ? 3.375 10.516 -8.023 1 98.81 110 ILE A CA 1
ATOM 844 C C . ILE A 1 110 ? 2.141 11.211 -8.586 1 98.81 110 ILE A C 1
ATOM 846 O O . ILE A 1 110 ? 1.716 10.914 -9.711 1 98.81 110 ILE A O 1
ATOM 850 N N . VAL A 1 111 ? 1.508 12.117 -7.805 1 98.81 111 VAL A N 1
ATOM 851 C CA . VAL A 1 111 ? 0.285 12.789 -8.234 1 98.81 111 VAL A CA 1
ATOM 852 C C . VAL A 1 111 ? 0.431 14.297 -8.047 1 98.81 111 VAL A C 1
ATOM 854 O O . VAL A 1 111 ? 1.299 14.758 -7.301 1 98.81 111 VAL A O 1
ATOM 857 N N . THR A 1 112 ? -0.461 15.031 -8.711 1 98.88 112 THR A N 1
ATOM 858 C CA . THR A 1 112 ? -0.512 16.484 -8.516 1 98.88 112 THR A CA 1
ATOM 859 C C . THR A 1 112 ? -1.188 16.812 -7.188 1 98.88 112 THR A C 1
ATOM 861 O O . THR A 1 112 ? -1.889 15.977 -6.609 1 98.88 112 THR A O 1
ATOM 864 N N . LEU A 1 113 ? -0.967 18.031 -6.73 1 98.88 113 LEU A N 1
ATOM 865 C CA . LEU A 1 113 ? -1.62 18.469 -5.504 1 98.88 113 LEU A CA 1
ATOM 866 C C . LEU A 1 113 ? -3.137 18.438 -5.656 1 98.88 113 LEU A C 1
ATOM 868 O O . LEU A 1 113 ? -3.852 18.078 -4.715 1 98.88 113 LEU A O 1
ATOM 872 N N . ASP A 1 114 ? -3.643 18.859 -6.832 1 98.81 114 ASP A N 1
ATOM 873 C CA . ASP A 1 114 ? -5.078 18.828 -7.082 1 98.81 114 ASP A CA 1
ATOM 874 C C . ASP A 1 114 ? -5.625 17.406 -6.969 1 98.81 114 ASP A C 1
ATOM 876 O O . ASP A 1 114 ? -6.688 17.188 -6.375 1 98.81 114 ASP A O 1
ATOM 880 N N . MET A 1 115 ? -4.926 16.453 -7.504 1 98.88 115 MET A N 1
ATOM 881 C CA . MET A 1 115 ? -5.348 15.062 -7.395 1 98.88 115 MET A CA 1
ATOM 882 C C . MET A 1 115 ? -5.266 14.578 -5.953 1 98.88 115 MET A C 1
ATOM 884 O O . MET A 1 115 ? -6.137 13.836 -5.488 1 98.88 115 MET A O 1
ATOM 888 N N . ALA A 1 116 ? -4.242 15.023 -5.262 1 98.94 116 ALA A N 1
ATOM 889 C CA . ALA A 1 116 ? -4.125 14.656 -3.854 1 98.94 116 ALA A CA 1
ATOM 890 C C . ALA A 1 116 ? -5.344 15.133 -3.064 1 98.94 116 ALA A C 1
ATOM 892 O O . ALA A 1 116 ? -5.875 14.391 -2.23 1 98.94 116 ALA A O 1
ATOM 893 N N . LYS A 1 117 ? -5.762 16.328 -3.342 1 98.94 117 LYS A N 1
ATOM 894 C CA . LYS A 1 117 ? -6.941 16.859 -2.67 1 98.94 117 LYS A CA 1
ATOM 895 C C . LYS A 1 117 ? -8.188 16.047 -3 1 98.94 117 LYS A C 1
ATOM 897 O O . LYS A 1 117 ? -8.992 15.75 -2.117 1 98.94 117 LYS A O 1
ATOM 902 N N . LYS A 1 118 ? -8.297 15.656 -4.262 1 98.94 118 LYS A N 1
ATOM 903 C CA . LYS A 1 118 ? -9.43 14.836 -4.676 1 98.94 118 LYS A CA 1
ATOM 904 C C . LYS A 1 118 ? -9.406 13.477 -3.986 1 98.94 118 LYS A C 1
ATOM 906 O O . LYS A 1 118 ? -10.453 12.961 -3.592 1 98.94 118 LYS A O 1
ATOM 911 N N . ILE A 1 119 ? -8.266 12.914 -3.875 1 98.94 119 ILE A N 1
ATOM 912 C CA . ILE A 1 119 ? -8.086 11.633 -3.199 1 98.94 119 ILE A CA 1
ATOM 913 C C . ILE A 1 119 ? -8.531 11.75 -1.743 1 98.94 119 ILE A C 1
ATOM 915 O O . ILE A 1 119 ? -9.328 10.945 -1.265 1 98.94 119 ILE A O 1
ATOM 919 N N . VAL A 1 120 ? -8.039 12.773 -1.078 1 98.94 120 VAL A N 1
ATOM 920 C CA . VAL A 1 120 ? -8.336 12.969 0.337 1 98.94 120 VAL A CA 1
ATOM 921 C C . VAL A 1 120 ? -9.828 13.203 0.523 1 98.94 120 VAL A C 1
ATOM 923 O O . VAL A 1 120 ? -10.453 12.625 1.418 1 98.94 120 VAL A O 1
ATOM 926 N N . GLU A 1 121 ? -10.383 14.023 -0.309 1 98.88 121 GLU A N 1
ATOM 927 C CA . GLU A 1 121 ? -11.82 14.297 -0.236 1 98.88 121 GLU A CA 1
ATOM 928 C C . GLU A 1 121 ? -12.633 13.023 -0.407 1 98.88 121 GLU A C 1
ATOM 930 O O . GLU A 1 121 ? -13.57 12.773 0.356 1 98.88 121 GLU A O 1
ATOM 935 N N . THR A 1 122 ? -12.32 12.242 -1.409 1 98.94 122 THR A N 1
ATOM 936 C CA . THR A 1 122 ? -13.023 10.992 -1.671 1 98.94 122 THR A CA 1
ATOM 937 C C . THR A 1 122 ? -12.898 10.039 -0.486 1 98.94 122 THR A C 1
ATOM 939 O O . THR A 1 122 ? -13.883 9.438 -0.055 1 98.94 122 THR A O 1
ATOM 942 N N . PHE A 1 123 ? -11.75 9.953 0.051 1 98.94 123 PHE A N 1
ATOM 943 C CA . PHE A 1 123 ? -11.461 9.086 1.191 1 98.94 123 PHE A CA 1
ATOM 944 C C . PHE A 1 123 ? -12.305 9.484 2.395 1 98.94 123 PHE A C 1
ATOM 946 O O . PHE A 1 123 ? -12.898 8.625 3.053 1 98.94 123 PHE A O 1
ATOM 953 N N . LEU A 1 124 ? -12.367 10.734 2.631 1 98.88 124 LEU A N 1
ATOM 954 C CA . LEU A 1 124 ? -13.031 11.227 3.834 1 98.88 124 LEU A CA 1
ATOM 955 C C . LEU A 1 124 ? -14.547 11.18 3.68 1 98.88 124 LEU A C 1
ATOM 957 O O . LEU A 1 124 ? -15.273 11.125 4.672 1 98.88 124 LEU A O 1
ATOM 961 N N . SER A 1 125 ? -15.023 11.164 2.424 1 98.62 125 SER A N 1
ATOM 962 C CA . SER A 1 125 ? -16.469 11.266 2.209 1 98.62 125 SER A CA 1
ATOM 963 C C . SER A 1 125 ? -17.078 9.906 1.885 1 98.62 125 SER A C 1
ATOM 965 O O . SER A 1 125 ? -18.297 9.789 1.747 1 98.62 125 SER A O 1
ATOM 967 N N . THR A 1 126 ? -16.266 8.914 1.717 1 98.75 126 THR A N 1
ATOM 968 C CA . THR A 1 126 ? -16.75 7.578 1.378 1 98.75 126 THR A CA 1
ATOM 969 C C . THR A 1 126 ? -16.969 6.75 2.639 1 98.75 126 THR A C 1
ATOM 971 O O . THR A 1 126 ? -16.156 6.777 3.562 1 98.75 126 THR A O 1
ATOM 974 N N . GLY A 1 127 ? -18.047 5.961 2.73 1 98.5 127 GLY A N 1
ATOM 975 C CA . GLY A 1 127 ? -18.312 5.051 3.832 1 98.5 127 GLY A CA 1
ATOM 976 C C . GLY A 1 127 ? -17.828 3.639 3.572 1 98.5 127 GLY A C 1
ATOM 977 O O . GLY A 1 127 ? -17.391 3.32 2.465 1 98.5 127 GLY A O 1
ATOM 978 N N . PHE A 1 128 ? -17.828 2.777 4.645 1 98.44 128 PHE A N 1
ATOM 979 C CA . PHE A 1 128 ? -17.5 1.363 4.543 1 98.44 128 PHE A CA 1
ATOM 980 C C . PHE A 1 128 ? -18.719 0.547 4.121 1 98.44 128 PHE A C 1
ATOM 982 O O . PHE A 1 128 ? -19.781 0.67 4.711 1 98.44 128 PHE A O 1
ATOM 989 N N . GLU A 1 129 ? -18.547 -0.224 3.109 1 96.75 129 GLU A N 1
ATOM 990 C CA . GLU A 1 129 ? -19.656 -1.006 2.568 1 96.75 129 GLU A CA 1
ATOM 991 C C . GLU A 1 129 ? -20.188 -1.992 3.604 1 96.75 129 GLU A C 1
ATOM 993 O O . GLU A 1 129 ? -21.406 -2.203 3.699 1 96.75 129 GLU A O 1
ATOM 998 N N . GLY A 1 130 ? -19.312 -2.582 4.402 1 96.62 130 GLY A N 1
ATOM 999 C CA . GLY A 1 130 ? -19.703 -3.629 5.336 1 96.62 130 GLY A CA 1
ATOM 1000 C C . GLY A 1 130 ? -20.016 -4.945 4.656 1 96.62 130 GLY A C 1
ATOM 1001 O O . GLY A 1 130 ? -19.297 -5.383 3.764 1 96.62 130 GLY A O 1
ATOM 1002 N N . GLY A 1 131 ? -20.922 -5.742 5.172 1 95.44 131 GLY A N 1
ATOM 1003 C CA . GLY A 1 131 ? -21.406 -6.965 4.547 1 95.44 131 GLY A CA 1
ATOM 1004 C C . GLY A 1 131 ? -20.312 -8 4.348 1 95.44 131 GLY A C 1
ATOM 1005 O O . GLY A 1 131 ? -19.656 -8.406 5.309 1 95.44 131 GLY A O 1
ATOM 1006 N N . ARG A 1 132 ? -20.141 -8.32 3.104 1 92.75 132 ARG A N 1
ATOM 1007 C CA . ARG A 1 132 ? -19.219 -9.398 2.721 1 92.75 132 ARG A CA 1
ATOM 1008 C C . ARG A 1 132 ? -17.781 -9.031 3.061 1 92.75 132 ARG A C 1
ATOM 1010 O O . ARG A 1 132 ? -16.906 -9.898 3.068 1 92.75 132 ARG A O 1
ATOM 1017 N N . HIS A 1 133 ? -17.438 -7.762 3.297 1 96 133 HIS A N 1
ATOM 1018 C CA . HIS A 1 133 ? -16.078 -7.312 3.535 1 96 133 HIS A CA 1
ATOM 1019 C C . HIS A 1 133 ? -15.711 -7.406 5.016 1 96 133 HIS A C 1
ATOM 1021 O O . HIS A 1 133 ? -14.531 -7.367 5.375 1 96 133 HIS A O 1
ATOM 1027 N N . ILE A 1 134 ? -16.672 -7.57 5.965 1 96.06 134 ILE A N 1
ATOM 1028 C CA . ILE A 1 134 ? -16.453 -7.551 7.406 1 96.06 134 ILE A CA 1
ATOM 1029 C C . ILE A 1 134 ? -15.508 -8.695 7.797 1 96.06 134 ILE A C 1
ATOM 1031 O O . ILE A 1 134 ? -14.531 -8.484 8.516 1 96.06 134 ILE A O 1
ATOM 1035 N N . PRO A 1 135 ? -15.75 -9.93 7.285 1 95.56 135 PRO A N 1
ATOM 1036 C CA . PRO A 1 135 ? -14.828 -11.008 7.648 1 95.56 135 PRO A CA 1
ATOM 1037 C C . PRO A 1 135 ? -13.391 -10.719 7.234 1 95.56 135 PRO A C 1
ATOM 1039 O O . PRO A 1 135 ? -12.453 -11.133 7.922 1 95.56 135 PRO A O 1
ATOM 1042 N N . ARG A 1 136 ? -13.148 -10.086 6.18 1 96.5 136 ARG A N 1
ATOM 1043 C CA . ARG A 1 136 ? -11.82 -9.734 5.695 1 96.5 136 ARG A CA 1
ATOM 1044 C C . ARG A 1 136 ? -11.133 -8.75 6.645 1 96.5 136 ARG A C 1
ATOM 1046 O O . ARG A 1 136 ? -9.953 -8.906 6.969 1 96.5 136 ARG A O 1
ATOM 1053 N N . ILE A 1 137 ? -11.898 -7.766 7.047 1 96.62 137 ILE A N 1
ATOM 1054 C CA . ILE A 1 137 ? -11.367 -6.75 7.953 1 96.62 137 ILE A CA 1
ATOM 1055 C C . ILE A 1 137 ? -10.93 -7.402 9.258 1 96.62 137 ILE A C 1
ATOM 1057 O O . ILE A 1 137 ? -9.844 -7.109 9.773 1 96.62 137 ILE A O 1
ATOM 1061 N N . VAL A 1 138 ? -11.75 -8.312 9.758 1 96.31 138 VAL A N 1
ATOM 1062 C CA . VAL A 1 138 ? -11.445 -9.023 10.992 1 96.31 138 VAL A CA 1
ATOM 1063 C C . VAL A 1 138 ? -10.172 -9.852 10.805 1 96.31 138 VAL A C 1
ATOM 1065 O O . VAL A 1 138 ? -9.32 -9.898 11.688 1 96.31 138 VAL A O 1
ATOM 1068 N N . ALA A 1 139 ? -10.008 -10.422 9.633 1 96.81 139 ALA A N 1
ATOM 1069 C CA . ALA A 1 139 ? -8.906 -11.336 9.352 1 96.81 139 ALA A CA 1
ATOM 1070 C C . ALA A 1 139 ? -7.59 -10.57 9.203 1 96.81 139 ALA A C 1
ATOM 1072 O O . ALA A 1 139 ? -6.516 -11.125 9.438 1 96.81 139 ALA A O 1
ATOM 1073 N N . ILE A 1 140 ? -7.574 -9.281 8.805 1 96.81 140 ILE A N 1
ATOM 1074 C CA . ILE A 1 140 ? -6.363 -8.492 8.617 1 96.81 140 ILE A CA 1
ATOM 1075 C C . ILE A 1 140 ? -5.57 -8.438 9.922 1 96.81 140 ILE A C 1
ATOM 1077 O O . ILE A 1 140 ? -4.344 -8.555 9.914 1 96.81 140 ILE A O 1
ATOM 1081 N N . ASP A 1 141 ? -6.285 -8.328 11.078 1 89.94 141 ASP A N 1
ATOM 1082 C CA . ASP A 1 141 ? -5.613 -8.109 12.352 1 89.94 141 ASP A CA 1
ATOM 1083 C C . ASP A 1 141 ? -5.578 -9.391 13.18 1 89.94 141 ASP A C 1
ATOM 1085 O O . ASP A 1 141 ? -5.199 -9.375 14.352 1 89.94 141 ASP A O 1
ATOM 1089 N N . ALA A 1 142 ? -6.047 -10.469 12.602 1 86.56 142 ALA A N 1
ATOM 1090 C CA . ALA A 1 142 ? -6.07 -11.727 13.344 1 86.56 142 ALA A CA 1
ATOM 1091 C C . ALA A 1 142 ? -4.664 -12.305 13.477 1 86.56 142 ALA A C 1
ATOM 1093 O O . ALA A 1 142 ? -3.789 -12.031 12.656 1 86.56 142 ALA A O 1
ATOM 1094 N N . MET B 1 1 ? 14.602 -17.109 -10.578 1 97.25 1 MET B N 1
ATOM 1095 C CA . MET B 1 1 ? 14.297 -16.828 -9.18 1 97.25 1 MET B CA 1
ATOM 1096 C C . MET B 1 1 ? 13.148 -17.703 -8.688 1 97.25 1 MET B C 1
ATOM 1098 O O . MET B 1 1 ? 12.414 -18.297 -9.492 1 97.25 1 MET B O 1
ATOM 1102 N N . LYS B 1 2 ? 13.008 -17.781 -7.336 1 98.88 2 LYS B N 1
ATOM 1103 C CA . LYS B 1 2 ? 11.828 -18.391 -6.727 1 98.88 2 LYS B CA 1
ATOM 1104 C C . LYS B 1 2 ? 10.836 -17.312 -6.273 1 98.88 2 LYS B C 1
ATOM 1106 O O . LYS B 1 2 ? 11.164 -16.484 -5.422 1 98.88 2 LYS B O 1
ATOM 1111 N N . ILE B 1 3 ? 9.625 -17.375 -6.895 1 98.94 3 ILE B N 1
ATOM 1112 C CA . ILE B 1 3 ? 8.656 -16.297 -6.719 1 98.94 3 ILE B CA 1
ATOM 1113 C C . ILE B 1 3 ? 7.363 -16.859 -6.133 1 98.94 3 ILE B C 1
ATOM 1115 O O . ILE B 1 3 ? 6.859 -17.875 -6.598 1 98.94 3 ILE B O 1
ATOM 1119 N N . GLY B 1 4 ? 6.887 -16.297 -5.062 1 99 4 GLY B N 1
ATOM 1120 C CA . GLY B 1 4 ? 5.562 -16.609 -4.547 1 99 4 GLY B CA 1
ATOM 1121 C C . GLY B 1 4 ? 4.469 -15.758 -5.16 1 99 4 GLY B C 1
ATOM 1122 O O . GLY B 1 4 ? 4.668 -14.57 -5.414 1 99 4 GLY B O 1
ATOM 1123 N N . ILE B 1 5 ? 3.287 -16.359 -5.395 1 99 5 ILE B N 1
ATOM 1124 C CA . ILE B 1 5 ? 2.164 -15.617 -5.949 1 99 5 ILE B CA 1
ATOM 1125 C C . ILE B 1 5 ? 0.871 -16.031 -5.258 1 99 5 ILE B C 1
ATOM 1127 O O . ILE B 1 5 ? 0.686 -17.219 -4.93 1 99 5 ILE B O 1
ATOM 1131 N N . ALA B 1 6 ? 0.005 -15.109 -4.965 1 98.94 6 ALA B N 1
ATOM 1132 C CA . ALA B 1 6 ? -1.267 -15.375 -4.301 1 98.94 6 ALA B CA 1
ATOM 1133 C C . ALA B 1 6 ? -2.322 -14.352 -4.695 1 98.94 6 ALA B C 1
ATOM 1135 O O . ALA B 1 6 ? -1.989 -13.234 -5.102 1 98.94 6 ALA B O 1
ATOM 1136 N N . SER B 1 7 ? -3.545 -14.711 -4.617 1 98.88 7 SER B N 1
ATOM 1137 C CA . SER B 1 7 ? -4.684 -13.82 -4.836 1 98.88 7 SER B CA 1
ATOM 1138 C C . SER B 1 7 ? -5.941 -14.367 -4.172 1 98.88 7 SER B C 1
ATOM 1140 O O . SER B 1 7 ? -5.969 -15.516 -3.725 1 98.88 7 SER B O 1
ATOM 1142 N N . ASP B 1 8 ? -6.91 -13.516 -4.074 1 98.44 8 ASP B N 1
ATOM 1143 C CA . ASP B 1 8 ? -8.266 -14.031 -3.902 1 98.44 8 ASP B CA 1
ATOM 1144 C C . ASP B 1 8 ? -8.961 -14.203 -5.25 1 98.44 8 ASP B C 1
ATOM 1146 O O . ASP B 1 8 ? -8.312 -14.188 -6.297 1 98.44 8 ASP B O 1
ATOM 1150 N N . HIS B 1 9 ? -10.273 -14.375 -5.199 1 98.69 9 HIS B N 1
ATOM 1151 C CA . HIS B 1 9 ? -11.039 -14.648 -6.41 1 98.69 9 HIS B CA 1
ATOM 1152 C C . HIS B 1 9 ? -10.992 -13.461 -7.371 1 98.69 9 HIS B C 1
ATOM 1154 O O . HIS B 1 9 ? -11.055 -13.641 -8.586 1 98.69 9 HIS B O 1
ATOM 1160 N N . ALA B 1 10 ? -10.859 -12.289 -6.793 1 98.5 10 ALA B N 1
ATOM 1161 C CA . ALA B 1 10 ? -10.93 -11.086 -7.613 1 98.5 10 ALA B CA 1
ATOM 1162 C C . ALA B 1 10 ? -9.625 -10.875 -8.383 1 98.5 10 ALA B C 1
ATOM 1164 O O . ALA B 1 10 ?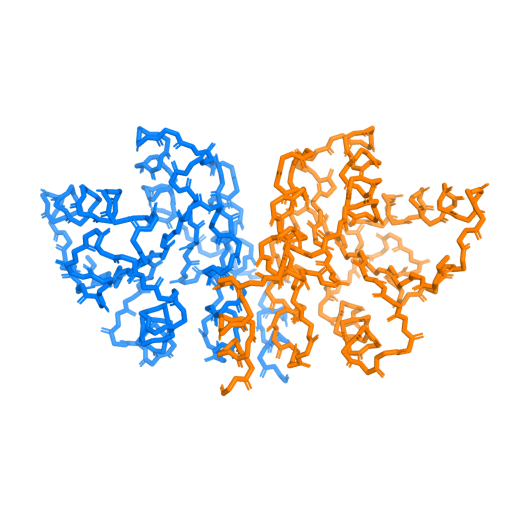 -9.586 -10.102 -9.352 1 98.5 10 ALA B O 1
ATOM 1165 N N . GLY B 1 11 ? -8.547 -11.508 -7.984 1 98.75 11 GLY B N 1
ATOM 1166 C CA . GLY B 1 11 ? -7.273 -11.43 -8.68 1 98.75 11 GLY B CA 1
ATOM 1167 C C . GLY B 1 11 ? -6.879 -12.742 -9.344 1 98.75 11 GLY B C 1
ATOM 1168 O O . GLY B 1 11 ? -5.746 -12.898 -9.797 1 98.75 11 GLY B O 1
ATOM 1169 N N . PHE B 1 12 ? -7.77 -13.656 -9.383 1 98.88 12 PHE B N 1
ATOM 1170 C CA . PHE B 1 12 ? -7.461 -15.039 -9.719 1 98.88 12 PHE B CA 1
ATOM 1171 C C . PHE B 1 12 ? -7 -15.156 -11.172 1 98.88 12 PHE B C 1
ATOM 1173 O O . PHE B 1 12 ? -6.016 -15.836 -11.461 1 98.88 12 PHE B O 1
ATOM 1180 N N . ASP B 1 13 ? -7.672 -14.523 -12.07 1 98.88 13 ASP B N 1
ATOM 1181 C CA . ASP B 1 13 ? -7.324 -14.617 -13.484 1 98.88 13 ASP B CA 1
ATOM 1182 C C . ASP B 1 13 ? -5.91 -14.102 -13.742 1 98.88 13 ASP B C 1
ATOM 1184 O O . ASP B 1 13 ? -5.113 -14.773 -14.406 1 98.88 13 ASP B O 1
ATOM 1188 N N . TYR B 1 14 ? -5.574 -12.938 -13.211 1 98.94 14 TYR B N 1
ATOM 1189 C CA . TYR B 1 14 ? -4.234 -12.391 -13.367 1 98.94 14 TYR B CA 1
ATOM 1190 C C . TYR B 1 14 ? -3.193 -13.281 -12.695 1 98.94 14 TYR B C 1
ATOM 1192 O O . TYR B 1 14 ? -2.096 -13.469 -13.227 1 98.94 14 TYR B O 1
ATOM 1200 N N . LYS B 1 15 ? -3.559 -13.805 -11.508 1 98.94 15 LYS B N 1
ATOM 1201 C CA . LYS B 1 15 ? -2.607 -14.68 -10.828 1 98.94 15 LYS B CA 1
ATOM 1202 C C . LYS B 1 15 ? -2.225 -15.867 -11.711 1 98.94 15 LYS B C 1
ATOM 1204 O O . LYS B 1 15 ? -1.041 -16.172 -11.867 1 98.94 15 LYS B O 1
ATOM 1209 N N . GLU B 1 16 ? -3.178 -16.469 -12.336 1 98.94 16 GLU B N 1
ATOM 1210 C CA . GLU B 1 16 ? -2.924 -17.641 -13.172 1 98.94 16 GLU B CA 1
ATOM 1211 C C . GLU B 1 16 ? -2.111 -17.266 -14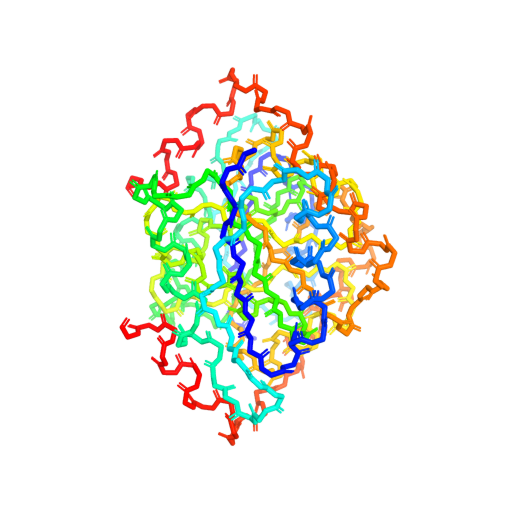.406 1 98.94 16 GLU B C 1
ATOM 1213 O O . GLU B 1 16 ? -1.173 -17.969 -14.773 1 98.94 16 GLU B O 1
ATOM 1218 N N . ARG B 1 17 ? -2.459 -16.203 -14.992 1 98.94 17 ARG B N 1
ATOM 1219 C CA . ARG B 1 17 ? -1.778 -15.766 -16.203 1 98.94 17 ARG B CA 1
ATOM 1220 C C . ARG B 1 17 ? -0.343 -15.344 -15.914 1 98.94 17 ARG B C 1
ATOM 1222 O O . ARG B 1 17 ? 0.571 -15.656 -16.672 1 98.94 17 ARG B O 1
ATOM 1229 N N . LEU B 1 18 ? -0.137 -14.633 -14.836 1 98.94 18 LEU B N 1
ATOM 1230 C CA . LEU B 1 18 ? 1.205 -14.211 -14.445 1 98.94 18 LEU B CA 1
ATOM 1231 C C . LEU B 1 18 ? 2.053 -15.406 -14.031 1 98.94 18 LEU B C 1
ATOM 1233 O O . LEU B 1 18 ? 3.244 -15.469 -14.336 1 98.94 18 LEU B O 1
ATOM 1237 N N . ARG B 1 19 ? 1.438 -16.297 -13.281 1 98.94 19 ARG B N 1
ATOM 1238 C CA . ARG B 1 19 ? 2.137 -17.516 -12.891 1 98.94 19 ARG B CA 1
ATOM 1239 C C . ARG B 1 19 ? 2.691 -18.25 -14.102 1 98.94 19 ARG B C 1
ATOM 1241 O O . ARG B 1 19 ? 3.871 -18.609 -14.133 1 98.94 19 ARG B O 1
ATOM 1248 N N . ALA B 1 20 ? 1.858 -18.438 -15.078 1 98.88 20 ALA B N 1
ATOM 1249 C CA . ALA B 1 20 ? 2.258 -19.141 -16.297 1 98.88 20 ALA B CA 1
ATOM 1250 C C . ALA B 1 20 ? 3.328 -18.359 -17.047 1 98.88 20 ALA B C 1
ATOM 1252 O O . ALA B 1 20 ? 4.297 -18.938 -17.547 1 98.88 20 ALA B O 1
ATOM 1253 N N . TRP B 1 21 ? 3.098 -17.078 -17.188 1 98.94 21 TRP B N 1
ATOM 1254 C CA . TRP B 1 21 ? 4.027 -16.203 -17.891 1 98.94 21 TRP B CA 1
ATOM 1255 C C . TRP B 1 21 ? 5.402 -16.219 -17.234 1 98.94 21 TRP B C 1
ATOM 1257 O O . TRP B 1 21 ? 6.422 -16.375 -17.906 1 98.94 21 TRP B O 1
ATOM 1267 N N . LEU B 1 22 ? 5.488 -16.141 -15.906 1 98.88 22 LEU B N 1
ATOM 1268 C CA . LEU B 1 22 ? 6.742 -16.156 -15.156 1 98.88 22 LEU B CA 1
ATOM 1269 C C . LEU B 1 22 ? 7.453 -17.484 -15.32 1 98.88 22 LEU B C 1
ATOM 1271 O O . LEU B 1 22 ? 8.68 -17.531 -15.484 1 98.88 22 LEU B O 1
ATOM 1275 N N . ALA B 1 23 ? 6.664 -18.531 -15.227 1 98.81 23 ALA B N 1
ATOM 1276 C CA . ALA B 1 23 ? 7.238 -19.859 -15.438 1 98.81 23 ALA B CA 1
ATOM 1277 C C . ALA B 1 23 ? 7.863 -19.969 -16.828 1 98.81 23 ALA B C 1
ATOM 1279 O O . ALA B 1 23 ? 8.93 -20.562 -16.984 1 98.81 23 ALA B O 1
ATOM 1280 N N . SER B 1 24 ? 7.184 -19.406 -17.766 1 98.69 24 SER B N 1
ATOM 1281 C CA . SER B 1 24 ? 7.68 -19.469 -19.141 1 98.69 24 SER B CA 1
ATOM 1282 C C . SER B 1 24 ? 9 -18.703 -19.281 1 98.69 24 SER B C 1
ATOM 1284 O O . SER B 1 24 ? 9.773 -18.969 -20.203 1 98.69 24 SER B O 1
ATOM 1286 N N . LEU B 1 25 ? 9.211 -17.75 -18.406 1 98.44 25 LEU B N 1
ATOM 1287 C CA . LEU B 1 25 ? 10.453 -16.969 -18.422 1 98.44 25 LEU B CA 1
ATOM 1288 C C . LEU B 1 25 ? 11.547 -17.703 -17.656 1 98.44 25 LEU B C 1
ATOM 1290 O O . LEU B 1 25 ? 12.68 -17.219 -17.562 1 98.44 25 LEU B O 1
ATOM 1294 N N . GLY B 1 26 ? 11.203 -18.797 -17 1 98.56 26 GLY B N 1
ATOM 1295 C CA . GLY B 1 26 ? 12.211 -19.641 -16.359 1 98.56 26 GLY B CA 1
ATOM 1296 C C . GLY B 1 26 ? 12.227 -19.484 -14.852 1 98.56 26 GLY B C 1
ATOM 1297 O O . GLY B 1 26 ? 13.102 -20.031 -14.18 1 98.56 26 GLY B O 1
ATOM 1298 N N . HIS B 1 27 ? 11.273 -18.781 -14.281 1 98.88 27 HIS B N 1
ATOM 1299 C CA . HIS B 1 27 ? 11.188 -18.641 -12.836 1 98.88 27 HIS B CA 1
ATOM 1300 C C . HIS B 1 27 ? 10.516 -19.859 -12.211 1 98.88 27 HIS B C 1
ATOM 1302 O O . HIS B 1 27 ? 9.711 -20.531 -12.859 1 98.88 27 HIS B O 1
ATOM 1308 N N . GLU B 1 28 ? 10.93 -20.219 -10.992 1 98.88 28 GLU B N 1
ATOM 1309 C CA . GLU B 1 28 ? 10.148 -21.125 -10.148 1 98.88 28 GLU B CA 1
ATOM 1310 C C . GLU B 1 28 ? 9.039 -20.359 -9.422 1 98.88 28 GLU B C 1
ATOM 1312 O O . GLU B 1 28 ? 9.312 -19.453 -8.633 1 98.88 28 GLU B O 1
ATOM 1317 N N . VAL B 1 29 ? 7.828 -20.734 -9.719 1 98.94 29 VAL B N 1
ATOM 1318 C CA . VAL B 1 29 ? 6.711 -20 -9.141 1 98.94 29 VAL B CA 1
ATOM 1319 C C . VAL B 1 29 ? 5.957 -20.875 -8.148 1 98.94 29 VAL B C 1
ATOM 1321 O O . VAL B 1 29 ? 5.504 -21.969 -8.5 1 98.94 29 VAL B O 1
ATOM 1324 N N . VAL B 1 30 ? 5.883 -20.453 -6.926 1 98.94 30 VAL B N 1
ATOM 1325 C CA . VAL B 1 30 ? 5.105 -21.125 -5.895 1 98.94 30 VAL B CA 1
ATOM 1326 C C . VAL B 1 30 ? 3.748 -20.453 -5.742 1 98.94 30 VAL B C 1
ATOM 1328 O O . VAL B 1 30 ? 3.674 -19.266 -5.41 1 98.94 30 VAL B O 1
ATOM 1331 N N . ASP B 1 31 ? 2.727 -21.234 -5.953 1 98.94 31 ASP B N 1
ATOM 1332 C CA . ASP B 1 31 ? 1.359 -20.734 -5.891 1 98.94 31 ASP B CA 1
ATOM 1333 C C . ASP B 1 31 ? 0.76 -20.938 -4.5 1 98.94 31 ASP B C 1
ATOM 1335 O O . ASP B 1 31 ? 0.521 -22.062 -4.082 1 98.94 31 ASP B O 1
ATOM 1339 N N . TYR B 1 32 ? 0.406 -19.859 -3.824 1 98.94 32 TYR B N 1
ATOM 1340 C CA . TYR B 1 32 ? -0.126 -19.922 -2.467 1 98.94 32 TYR B CA 1
ATOM 1341 C C . TYR B 1 32 ? -1.646 -19.812 -2.473 1 98.94 32 TYR B C 1
ATOM 1343 O O . TYR B 1 32 ? -2.27 -19.703 -1.413 1 98.94 32 TYR B O 1
ATOM 1351 N N . GLY B 1 33 ? -2.18 -19.766 -3.623 1 98.5 33 GLY B N 1
ATOM 1352 C CA . GLY B 1 33 ? -3.625 -19.703 -3.773 1 98.5 33 GLY B CA 1
ATOM 1353 C C . GLY B 1 33 ? -4.141 -18.297 -4.02 1 98.5 33 GLY B C 1
ATOM 1354 O O . GLY B 1 33 ? -3.357 -17.359 -4.141 1 98.5 33 GLY B O 1
ATOM 1355 N N . CYS B 1 34 ? -5.488 -18.188 -4.285 1 98.31 34 CYS B N 1
ATOM 1356 C CA . CYS B 1 34 ? -6.52 -19.219 -4.246 1 98.31 34 CYS B CA 1
ATOM 1357 C C . CYS B 1 34 ? -6.488 -20.078 -5.512 1 98.31 34 CYS B C 1
ATOM 1359 O O . CYS B 1 34 ? -5.637 -19.875 -6.379 1 98.31 34 CYS B O 1
ATOM 1361 N N . PHE B 1 35 ? -7.367 -21.156 -5.621 1 98.56 35 PHE B N 1
ATOM 1362 C CA . PHE B 1 35 ? -7.156 -22.141 -6.672 1 98.56 35 PHE B CA 1
ATOM 1363 C C . PHE B 1 35 ? -8.375 -22.234 -7.582 1 98.56 35 PHE B C 1
ATOM 1365 O O . PHE B 1 35 ? -8.477 -23.156 -8.398 1 98.56 35 PHE B O 1
ATOM 1372 N N . SER B 1 36 ? -9.367 -21.266 -7.344 1 98.19 36 SER B N 1
ATOM 1373 C CA . SER B 1 36 ? -10.508 -21.078 -8.234 1 98.19 36 SER B CA 1
ATOM 1374 C C . SER B 1 36 ? -11.039 -19.656 -8.172 1 98.19 36 SER B C 1
ATOM 1376 O O . SER B 1 36 ? -10.555 -18.844 -7.387 1 98.19 36 SER B O 1
ATOM 1378 N N . ASP B 1 37 ? -12.031 -19.391 -8.984 1 97.62 37 ASP B N 1
ATOM 1379 C CA . ASP B 1 37 ? -12.609 -18.047 -8.992 1 97.62 37 ASP B CA 1
ATOM 1380 C C . ASP B 1 37 ? -13.805 -17.953 -8.047 1 97.62 37 ASP B C 1
ATOM 1382 O O . ASP B 1 37 ? -14.602 -17.016 -8.125 1 97.62 37 ASP B O 1
ATOM 1386 N N . GLU B 1 38 ? -13.883 -18.938 -7.156 1 98.19 38 GLU B N 1
ATOM 1387 C CA . GLU B 1 38 ? -14.922 -18.891 -6.137 1 98.19 38 GLU B CA 1
ATOM 1388 C C . GLU B 1 38 ? -14.602 -17.844 -5.07 1 98.19 38 GLU B C 1
ATOM 1390 O O . GLU B 1 38 ? -13.445 -17.703 -4.664 1 98.19 38 GLU B O 1
ATOM 1395 N N . ARG B 1 39 ? -15.68 -17.188 -4.645 1 97.44 39 ARG B N 1
ATOM 1396 C CA . ARG B 1 39 ? -15.516 -16.125 -3.658 1 97.44 39 ARG B CA 1
ATOM 1397 C C . ARG B 1 39 ? -14.711 -16.625 -2.459 1 97.44 39 ARG B C 1
ATOM 1399 O O . ARG B 1 39 ? -14.953 -17.703 -1.941 1 97.44 39 ARG B O 1
ATOM 1406 N N . THR B 1 40 ? -13.727 -15.914 -2.049 1 97.88 40 THR B N 1
ATOM 1407 C CA . THR B 1 40 ? -12.891 -16.203 -0.889 1 97.88 40 THR B CA 1
ATOM 1408 C C . THR B 1 40 ? -12.273 -14.922 -0.334 1 97.88 40 THR B C 1
ATOM 1410 O O . THR B 1 40 ? -12.328 -13.875 -0.978 1 97.88 40 THR B O 1
ATOM 1413 N N . ASP B 1 41 ? -11.812 -15.008 0.854 1 97.62 41 ASP B N 1
ATOM 1414 C CA . ASP B 1 41 ? -11.25 -13.836 1.516 1 97.62 41 ASP B CA 1
ATOM 1415 C C . ASP B 1 41 ? -9.734 -13.789 1.349 1 97.62 41 ASP B C 1
ATOM 1417 O O . ASP B 1 41 ? -9.039 -14.75 1.662 1 97.62 41 ASP B O 1
ATOM 1421 N N . TYR B 1 42 ? -9.219 -12.656 0.908 1 98.25 42 TYR B N 1
ATOM 1422 C CA . TYR B 1 42 ? -7.836 -12.531 0.46 1 98.25 42 TYR B CA 1
ATOM 1423 C C . TYR B 1 42 ? -6.867 -12.805 1.604 1 98.25 42 TYR B C 1
ATOM 1425 O O . TYR B 1 42 ? -5.781 -13.344 1.388 1 98.25 42 TYR B O 1
ATOM 1433 N N . PRO B 1 43 ? -7.133 -12.5 2.9 1 98.56 43 PRO B N 1
ATOM 1434 C CA . PRO B 1 43 ? -6.109 -12.734 3.92 1 98.56 43 PRO B CA 1
ATOM 1435 C C . PRO B 1 43 ? -5.68 -14.195 4.004 1 98.56 43 PRO B C 1
ATOM 1437 O O . PRO B 1 43 ? -4.52 -14.484 4.309 1 98.56 43 PRO B O 1
ATOM 1440 N N . THR B 1 44 ? -6.578 -15.078 3.662 1 98.31 44 THR B N 1
ATOM 1441 C CA . THR B 1 44 ? -6.328 -16.516 3.719 1 98.31 44 THR B CA 1
ATOM 1442 C C . THR B 1 44 ? -5.152 -16.891 2.824 1 98.31 44 THR B C 1
ATOM 1444 O O . THR B 1 44 ? -4.383 -17.797 3.152 1 98.31 44 THR B O 1
ATOM 1447 N N . TRP B 1 45 ? -4.957 -16.203 1.802 1 98.81 45 TRP B N 1
ATOM 1448 C CA . TRP B 1 45 ? -4.004 -16.609 0.772 1 98.81 45 TRP B CA 1
ATOM 1449 C C . TRP B 1 45 ? -2.789 -15.68 0.771 1 98.81 45 TRP B C 1
ATOM 1451 O O . TRP B 1 45 ? -1.66 -16.125 0.556 1 98.81 45 TRP B O 1
ATOM 1461 N N . ILE B 1 46 ? -3.018 -14.43 1.012 1 98.94 46 ILE B N 1
ATOM 1462 C CA . ILE B 1 46 ? -1.976 -13.406 0.943 1 98.94 46 ILE B CA 1
ATOM 1463 C C . ILE B 1 46 ? -0.989 -13.602 2.092 1 98.94 46 ILE B C 1
ATOM 1465 O O . ILE B 1 46 ? 0.224 -13.469 1.907 1 98.94 46 ILE B O 1
ATOM 1469 N N . ARG B 1 47 ? -1.502 -13.945 3.314 1 98.88 47 ARG B N 1
ATOM 1470 C CA . ARG B 1 47 ? -0.665 -14.016 4.508 1 98.88 47 ARG B CA 1
ATOM 1471 C C . ARG B 1 47 ? 0.392 -15.102 4.375 1 98.88 47 ARG B C 1
ATOM 1473 O O . ARG B 1 47 ? 1.577 -14.859 4.609 1 98.88 47 ARG B O 1
ATOM 1480 N N . PRO B 1 48 ? 0.028 -16.328 3.93 1 98.94 48 PRO B N 1
ATOM 1481 C CA . PRO B 1 48 ? 1.062 -17.359 3.771 1 98.94 48 PRO B CA 1
ATOM 1482 C C . PRO B 1 48 ? 2.127 -16.969 2.746 1 98.94 48 PRO B C 1
ATOM 1484 O O . PRO B 1 48 ? 3.307 -17.281 2.928 1 98.94 48 PRO B O 1
ATOM 1487 N N . CYS B 1 49 ? 1.742 -16.297 1.681 1 98.94 49 CYS B N 1
ATOM 1488 C CA . CYS B 1 49 ? 2.707 -15.852 0.683 1 98.94 49 CYS B CA 1
ATOM 1489 C C . CYS B 1 49 ? 3.67 -14.828 1.277 1 98.94 49 CYS B C 1
ATOM 1491 O O . CYS B 1 49 ? 4.887 -14.938 1.099 1 98.94 49 CYS B O 1
ATOM 1493 N N . ALA B 1 50 ? 3.113 -13.875 1.979 1 98.94 50 ALA B N 1
ATOM 1494 C CA . ALA B 1 50 ? 3.924 -12.836 2.621 1 98.94 50 ALA B CA 1
ATOM 1495 C C . ALA B 1 50 ? 4.875 -13.445 3.646 1 98.94 50 ALA B C 1
ATOM 1497 O O . ALA B 1 50 ? 6.031 -13.031 3.754 1 98.94 50 ALA B O 1
ATOM 1498 N N . GLN B 1 51 ? 4.391 -14.398 4.395 1 98.94 51 GLN B N 1
ATOM 1499 C CA . GLN B 1 51 ? 5.211 -15.086 5.387 1 98.94 51 GLN B CA 1
ATOM 1500 C C . GLN B 1 51 ? 6.359 -15.844 4.727 1 98.94 51 GLN B C 1
ATOM 1502 O O . GLN B 1 51 ? 7.477 -15.867 5.25 1 98.94 51 GLN B O 1
ATOM 1507 N N . ALA B 1 52 ? 6.066 -16.469 3.582 1 98.94 52 ALA B N 1
ATOM 1508 C CA . ALA B 1 52 ? 7.102 -17.188 2.836 1 98.94 52 ALA B CA 1
ATOM 1509 C C . ALA B 1 52 ? 8.18 -16.219 2.346 1 98.94 52 ALA B C 1
ATOM 1511 O O . ALA B 1 52 ? 9.367 -16.547 2.367 1 98.94 52 ALA B O 1
ATOM 1512 N N . VAL B 1 53 ? 7.801 -15.039 1.878 1 98.94 53 VAL B N 1
ATOM 1513 C CA . VAL B 1 53 ? 8.742 -14.008 1.462 1 98.94 53 VAL B CA 1
ATOM 1514 C C . VAL B 1 53 ? 9.609 -13.586 2.648 1 98.94 53 VAL B C 1
ATOM 1516 O O . VAL B 1 53 ? 10.836 -13.523 2.541 1 98.94 53 VAL B O 1
ATOM 1519 N N . ALA B 1 54 ? 8.977 -13.336 3.809 1 98.81 54 ALA B N 1
ATOM 1520 C CA . ALA B 1 54 ? 9.656 -12.875 5.016 1 98.81 54 ALA B CA 1
ATOM 1521 C C . ALA B 1 54 ? 10.656 -13.914 5.508 1 98.81 54 ALA B C 1
ATOM 1523 O O . ALA B 1 54 ? 11.734 -13.562 5.996 1 98.81 54 ALA B O 1
ATOM 1524 N N . ALA B 1 55 ? 10.281 -15.172 5.316 1 98.75 55 ALA B N 1
ATOM 1525 C CA . ALA B 1 55 ? 11.102 -16.281 5.812 1 98.75 55 ALA B CA 1
ATOM 1526 C C . ALA B 1 55 ? 12.211 -16.625 4.82 1 98.75 55 ALA B C 1
ATOM 1528 O O . ALA B 1 55 ? 13.086 -17.438 5.113 1 98.75 55 ALA B O 1
ATOM 1529 N N . GLY B 1 56 ? 12.133 -16.062 3.643 1 98.62 56 GLY B N 1
ATOM 1530 C CA . GLY B 1 56 ? 13.141 -16.344 2.633 1 98.62 56 GLY B CA 1
ATOM 1531 C C . GLY B 1 56 ? 12.898 -17.656 1.892 1 98.62 56 GLY B C 1
ATOM 1532 O O . GLY B 1 56 ? 13.789 -18.156 1.213 1 98.62 56 GLY B O 1
ATOM 1533 N N . GLU B 1 57 ? 11.703 -18.203 2.064 1 98.81 57 GLU B N 1
ATOM 1534 C CA . GLU B 1 57 ? 11.336 -19.406 1.324 1 98.81 57 GLU B CA 1
ATOM 1535 C C . GLU B 1 57 ? 11.188 -19.109 -0.167 1 98.81 57 GLU B C 1
ATOM 1537 O O . GLU B 1 57 ? 11.422 -19.984 -1.002 1 98.81 57 GLU B O 1
ATOM 1542 N N . VAL B 1 58 ? 10.75 -17.938 -0.5 1 98.88 58 VAL B N 1
ATOM 1543 C CA . VAL B 1 58 ? 10.75 -17.391 -1.853 1 98.88 58 VAL B CA 1
ATOM 1544 C C . VAL B 1 58 ? 11.477 -16.047 -1.864 1 98.88 58 VAL B C 1
ATOM 1546 O O . VAL B 1 58 ? 11.508 -15.344 -0.853 1 98.88 58 VAL B O 1
ATOM 1549 N N . GLU B 1 59 ? 11.969 -15.68 -2.951 1 98.81 59 GLU B N 1
ATOM 1550 C CA . GLU B 1 59 ? 12.797 -14.477 -3.057 1 98.81 59 GLU B CA 1
ATOM 1551 C C . GLU B 1 59 ? 11.938 -13.227 -3.223 1 98.81 59 GLU B C 1
ATOM 1553 O O . GLU B 1 59 ? 12.312 -12.141 -2.773 1 98.81 59 GLU B O 1
ATOM 1558 N N . ARG B 1 60 ? 10.844 -13.359 -3.961 1 98.94 60 ARG B N 1
ATOM 1559 C CA . ARG B 1 60 ? 9.922 -12.266 -4.234 1 98.94 60 ARG B CA 1
ATOM 1560 C C . ARG B 1 60 ? 8.469 -12.742 -4.168 1 98.94 60 ARG B C 1
ATOM 1562 O O . ARG B 1 60 ? 8.188 -13.922 -4.391 1 98.94 60 ARG B O 1
ATOM 1569 N N . GLY B 1 61 ? 7.629 -11.875 -3.809 1 98.94 61 GLY B N 1
ATOM 1570 C CA . GLY B 1 61 ? 6.203 -12.164 -3.781 1 98.94 61 GLY B CA 1
ATOM 1571 C C . GLY B 1 61 ? 5.395 -11.258 -4.695 1 98.94 61 GLY B C 1
ATOM 1572 O O . GLY B 1 61 ? 5.715 -10.078 -4.852 1 98.94 61 GLY B O 1
ATOM 1573 N N . ILE B 1 62 ? 4.352 -11.773 -5.305 1 99 62 ILE B N 1
ATOM 1574 C CA . ILE B 1 62 ? 3.359 -11.039 -6.082 1 99 62 ILE B CA 1
ATOM 1575 C C . ILE B 1 62 ? 1.958 -11.383 -5.586 1 99 62 ILE B C 1
ATOM 1577 O O . ILE B 1 62 ? 1.52 -12.531 -5.691 1 99 62 ILE B O 1
ATOM 1581 N N . VAL B 1 63 ? 1.299 -10.43 -5.047 1 99 63 VAL B N 1
ATOM 1582 C CA . VAL B 1 63 ? -0.039 -10.68 -4.52 1 99 63 VAL B CA 1
ATOM 1583 C C . VAL B 1 63 ? -1.056 -9.812 -5.262 1 99 63 VAL B C 1
ATOM 1585 O O . VAL B 1 63 ? -0.768 -8.664 -5.609 1 99 63 VAL B O 1
ATOM 1588 N N . LEU B 1 64 ? -2.219 -10.43 -5.555 1 98.94 64 LEU B N 1
ATOM 1589 C CA . LEU B 1 64 ? -3.205 -9.766 -6.398 1 98.94 64 LEU B CA 1
ATOM 1590 C C . LEU B 1 64 ? -4.59 -9.812 -5.762 1 98.94 64 LEU B C 1
ATOM 1592 O O . LEU B 1 64 ? -4.918 -10.773 -5.062 1 98.94 64 LEU B O 1
ATOM 1596 N N . GLY B 1 65 ? -5.324 -8.914 -6.004 1 98.5 65 GLY B N 1
ATOM 1597 C CA . GLY B 1 65 ? -6.742 -8.82 -5.699 1 98.5 65 GLY B CA 1
ATOM 1598 C C . GLY B 1 65 ? -7.508 -7.957 -6.688 1 98.5 65 GLY B C 1
ATOM 1599 O O . GLY B 1 65 ? -7.051 -7.742 -7.812 1 98.5 65 GLY B O 1
ATOM 1600 N N . GLY B 1 66 ? -8.75 -7.594 -6.363 1 98.31 66 GLY B N 1
ATOM 1601 C CA . GLY B 1 66 ? -9.492 -6.699 -7.23 1 98.31 66 GLY B CA 1
ATOM 1602 C C . GLY B 1 66 ? -8.891 -5.312 -7.324 1 98.31 66 GLY B C 1
ATOM 1603 O O . GLY B 1 66 ? -8.383 -4.918 -8.383 1 98.31 66 GLY B O 1
ATOM 1604 N N . SER B 1 67 ? -8.859 -4.637 -6.223 1 98.12 67 SER B N 1
ATOM 1605 C CA . SER B 1 67 ? -8.234 -3.318 -6.184 1 98.12 67 SER B CA 1
ATOM 1606 C C . SER B 1 67 ? -6.762 -3.412 -5.793 1 98.12 67 SER B C 1
ATOM 1608 O O . SER B 1 67 ? -5.969 -2.531 -6.129 1 98.12 67 SER B O 1
ATOM 1610 N N . GLY B 1 68 ? -6.426 -4.402 -5.035 1 98.62 68 GLY B N 1
ATOM 1611 C CA . GLY B 1 68 ? -5.031 -4.66 -4.711 1 98.62 68 GLY B CA 1
ATOM 1612 C C . GLY B 1 68 ? -4.625 -4.113 -3.354 1 98.62 68 GLY B C 1
ATOM 1613 O O . GLY B 1 68 ? -3.686 -4.613 -2.732 1 98.62 68 GLY B O 1
ATOM 1614 N N . ASN B 1 69 ? -5.281 -3.092 -2.803 1 98.88 69 ASN B N 1
ATOM 1615 C CA . ASN B 1 69 ? -4.895 -2.473 -1.54 1 98.88 69 ASN B CA 1
ATOM 1616 C C . ASN B 1 69 ? -5.074 -3.432 -0.367 1 98.88 69 ASN B C 1
ATOM 1618 O O . ASN B 1 69 ? -4.238 -3.475 0.54 1 98.88 69 ASN B O 1
ATOM 1622 N N . GLY B 1 70 ? -6.219 -4.207 -0.351 1 98.81 70 GLY B N 1
ATOM 1623 C CA . GLY B 1 70 ? -6.387 -5.188 0.708 1 98.81 70 GLY B CA 1
ATOM 1624 C C . GLY B 1 70 ? -5.223 -6.156 0.813 1 98.81 70 GLY B C 1
ATOM 1625 O O . GLY B 1 70 ? -4.738 -6.438 1.912 1 98.81 70 GLY B O 1
ATOM 1626 N N . GLU B 1 71 ? -4.742 -6.617 -0.348 1 98.94 71 GLU B N 1
ATOM 1627 C CA . GLU B 1 71 ? -3.602 -7.523 -0.412 1 98.94 71 GLU B CA 1
ATOM 1628 C C . GLU B 1 71 ? -2.348 -6.875 0.171 1 98.94 71 GLU B C 1
ATOM 1630 O O . GLU B 1 71 ? -1.618 -7.504 0.94 1 98.94 71 GLU B O 1
ATOM 1635 N N . ALA B 1 72 ? -2.086 -5.621 -0.179 1 98.94 72 ALA B N 1
ATOM 1636 C CA . ALA B 1 72 ? -0.93 -4.887 0.328 1 98.94 72 ALA B CA 1
ATOM 1637 C C . ALA B 1 72 ? -1.009 -4.719 1.842 1 98.94 72 ALA B C 1
ATOM 1639 O O . ALA B 1 72 ? -0.006 -4.871 2.543 1 98.94 72 ALA B O 1
ATOM 1640 N N . ILE B 1 73 ? -2.195 -4.371 2.367 1 98.94 73 ILE B N 1
ATOM 1641 C CA . ILE B 1 73 ? -2.393 -4.172 3.799 1 98.94 73 ILE B CA 1
ATOM 1642 C C . ILE B 1 73 ? -2.055 -5.457 4.551 1 98.94 73 ILE B C 1
ATOM 1644 O O . ILE B 1 73 ? -1.268 -5.438 5.504 1 98.94 73 ILE B O 1
ATOM 1648 N N . VAL B 1 74 ? -2.561 -6.605 4.098 1 98.88 74 VAL B N 1
ATOM 1649 C CA . VAL B 1 74 ? -2.336 -7.887 4.754 1 98.88 74 VAL B CA 1
ATOM 1650 C C . VAL B 1 74 ? -0.855 -8.25 4.68 1 98.88 74 VAL B C 1
ATOM 1652 O O . VAL B 1 74 ? -0.259 -8.656 5.68 1 98.88 74 VAL B O 1
ATOM 1655 N N . ALA B 1 75 ? -0.28 -8.102 3.482 1 98.94 75 ALA B N 1
ATOM 1656 C CA . ALA B 1 75 ? 1.122 -8.469 3.297 1 98.94 75 ALA B CA 1
ATOM 1657 C C . ALA B 1 75 ? 2.029 -7.648 4.207 1 98.94 75 ALA B C 1
ATOM 1659 O O . ALA B 1 75 ? 2.986 -8.172 4.781 1 98.94 75 ALA B O 1
ATOM 1660 N N . ASN B 1 76 ? 1.723 -6.387 4.398 1 98.81 76 ASN B N 1
ATOM 1661 C CA . ASN B 1 76 ? 2.584 -5.488 5.16 1 98.81 76 ASN B CA 1
ATOM 1662 C C . ASN B 1 76 ? 2.389 -5.66 6.664 1 98.81 76 ASN B C 1
ATOM 1664 O O . ASN B 1 76 ? 3.137 -5.094 7.461 1 98.81 76 ASN B O 1
ATOM 1668 N N . ARG B 1 77 ? 1.411 -6.469 7.062 1 98.5 77 ARG B N 1
ATOM 1669 C CA . ARG B 1 77 ? 1.279 -6.844 8.469 1 98.5 77 ARG B CA 1
ATOM 1670 C C . ARG B 1 77 ? 2.369 -7.828 8.875 1 98.5 77 ARG B C 1
ATOM 1672 O O . ARG B 1 77 ? 2.643 -8 10.07 1 98.5 77 ARG B O 1
ATOM 1679 N N . VAL B 1 78 ? 2.926 -8.508 7.938 1 98.38 78 VAL B N 1
ATOM 1680 C CA . VAL B 1 78 ? 3.93 -9.531 8.195 1 98.38 78 VAL B CA 1
ATOM 1681 C C . VAL B 1 78 ? 5.312 -8.898 8.289 1 98.38 78 VAL B C 1
ATOM 1683 O O . VAL B 1 78 ? 5.828 -8.375 7.293 1 98.38 78 VAL B O 1
ATOM 1686 N N . LYS B 1 79 ? 5.922 -8.969 9.484 1 97.56 79 LYS B N 1
ATOM 1687 C CA . LYS B 1 79 ? 7.285 -8.477 9.641 1 97.56 79 LYS B CA 1
ATOM 1688 C C . LYS B 1 79 ? 8.234 -9.18 8.68 1 97.56 79 LYS B C 1
ATOM 1690 O O . LYS B 1 79 ? 8.195 -10.398 8.531 1 97.56 79 LYS B O 1
ATOM 1695 N N . GLY B 1 80 ? 9.039 -8.359 7.973 1 98.31 80 GLY B N 1
ATOM 1696 C CA . GLY B 1 80 ? 9.984 -8.914 7.02 1 98.31 80 GLY B CA 1
ATOM 1697 C C . GLY B 1 80 ? 9.484 -8.867 5.59 1 98.31 80 GLY B C 1
ATOM 1698 O O . GLY B 1 80 ? 10.266 -9.031 4.648 1 98.31 80 GLY B O 1
ATOM 1699 N N . CYS B 1 81 ? 8.195 -8.719 5.422 1 98.88 81 CYS B N 1
ATOM 1700 C CA . CYS B 1 81 ? 7.629 -8.484 4.098 1 98.88 81 CYS B CA 1
ATOM 1701 C C . CYS B 1 81 ? 7.43 -6.992 3.85 1 98.88 81 CYS B C 1
ATOM 1703 O O . CYS B 1 81 ? 6.777 -6.309 4.637 1 98.88 81 CYS B O 1
ATOM 1705 N N . ARG B 1 82 ? 7.961 -6.434 2.885 1 98.94 82 ARG B N 1
ATOM 1706 C CA . ARG B 1 82 ? 7.766 -5.066 2.422 1 98.94 82 ARG B CA 1
ATOM 1707 C C . ARG B 1 82 ? 7.059 -5.039 1.071 1 98.94 82 ARG B C 1
ATOM 1709 O O . ARG B 1 82 ? 7.699 -5.172 0.026 1 98.94 82 ARG B O 1
ATOM 1716 N N . CYS B 1 83 ? 5.785 -4.852 1.122 1 98.94 83 CYS B N 1
ATOM 1717 C CA . CYS B 1 83 ? 4.949 -4.984 -0.066 1 98.94 83 CYS B CA 1
ATOM 1718 C C . CYS B 1 83 ? 4.57 -3.615 -0.621 1 98.94 83 CYS B C 1
ATOM 1720 O O . CYS B 1 83 ? 3.869 -2.846 0.039 1 98.94 83 CYS B O 1
ATOM 1722 N N . GLY B 1 84 ? 5.043 -3.264 -1.812 1 98.94 84 GLY B N 1
ATOM 1723 C CA . GLY B 1 84 ? 4.629 -2.057 -2.512 1 98.94 84 GLY B CA 1
ATOM 1724 C C . GLY B 1 84 ? 3.367 -2.244 -3.332 1 98.94 84 GLY B C 1
ATOM 1725 O O . GLY B 1 84 ? 3.205 -3.262 -4.008 1 98.94 84 GLY B O 1
ATOM 1726 N N . TYR B 1 85 ? 2.449 -1.343 -3.279 1 98.94 85 TYR B N 1
ATOM 1727 C CA . TYR B 1 85 ? 1.322 -1.287 -4.203 1 98.94 85 TYR B CA 1
ATOM 1728 C C . TYR B 1 85 ? 1.724 -0.619 -5.512 1 98.94 85 TYR B C 1
ATOM 1730 O O . TYR B 1 85 ? 2.184 0.526 -5.516 1 98.94 85 TYR B O 1
ATOM 1738 N N . CYS B 1 86 ? 1.562 -1.32 -6.613 1 98.94 86 CYS B N 1
ATOM 1739 C CA . CYS B 1 86 ? 2.074 -0.833 -7.891 1 98.94 86 CYS B CA 1
ATOM 1740 C C . CYS B 1 86 ? 0.967 -0.767 -8.93 1 98.94 86 CYS B C 1
ATOM 1742 O O . CYS B 1 86 ? 0.164 -1.694 -9.055 1 98.94 86 CYS B O 1
ATOM 1744 N N . PHE B 1 87 ? 1.009 0.344 -9.734 1 98.81 87 PHE B N 1
ATOM 1745 C CA . PHE B 1 87 ? -0.001 0.491 -10.773 1 98.81 87 PHE B CA 1
ATOM 1746 C C . PHE B 1 87 ? 0.642 0.892 -12.094 1 98.81 87 PHE B C 1
ATOM 1748 O O . PHE B 1 87 ? -0.048 1.046 -13.109 1 98.81 87 PHE B O 1
ATOM 1755 N N . ASN B 1 88 ? 1.933 1.112 -12.078 1 98.75 88 ASN B N 1
ATOM 1756 C CA . ASN B 1 88 ? 2.725 1.348 -13.281 1 98.75 88 ASN B CA 1
ATOM 1757 C C . ASN B 1 88 ? 4.195 0.998 -13.062 1 98.75 88 ASN B C 1
ATOM 1759 O O . ASN B 1 88 ? 4.578 0.558 -11.977 1 98.75 88 ASN B O 1
ATOM 1763 N N . GLU B 1 89 ? 4.98 1.137 -14.086 1 98.81 89 GLU B N 1
ATOM 1764 C CA . GLU B 1 89 ? 6.391 0.766 -14.016 1 98.81 89 GLU B CA 1
ATOM 1765 C C . GLU B 1 89 ? 7.148 1.66 -13.031 1 98.81 89 GLU B C 1
ATOM 1767 O O . GLU B 1 89 ? 8.047 1.196 -12.328 1 98.81 89 GLU B O 1
ATOM 1772 N N . GLU B 1 90 ? 6.77 2.898 -12.969 1 98.81 90 GLU B N 1
ATOM 1773 C CA . GLU B 1 90 ? 7.449 3.842 -12.086 1 98.81 90 GLU B CA 1
ATOM 1774 C C . GLU B 1 90 ? 7.301 3.43 -10.625 1 98.81 90 GLU B C 1
ATOM 1776 O O . GLU B 1 90 ? 8.281 3.418 -9.875 1 98.81 90 GLU B O 1
ATOM 1781 N N . THR B 1 91 ? 6.113 3.084 -10.227 1 98.81 91 THR B N 1
ATOM 1782 C CA . THR B 1 91 ? 5.895 2.709 -8.836 1 98.81 91 THR B CA 1
ATOM 1783 C C . THR B 1 91 ? 6.582 1.385 -8.516 1 98.81 91 THR B C 1
ATOM 1785 O O . THR B 1 91 ? 7.07 1.186 -7.402 1 98.81 91 THR B O 1
ATOM 1788 N N . ALA B 1 92 ? 6.629 0.48 -9.492 1 98.94 92 ALA B N 1
ATOM 1789 C CA . ALA B 1 92 ? 7.359 -0.771 -9.305 1 98.94 92 ALA B CA 1
ATOM 1790 C C . ALA B 1 92 ? 8.859 -0.514 -9.133 1 98.94 92 ALA B C 1
ATOM 1792 O O . ALA B 1 92 ? 9.5 -1.093 -8.258 1 98.94 92 ALA B O 1
ATOM 1793 N N . TYR B 1 93 ? 9.344 0.389 -9.969 1 98.88 93 TYR B N 1
ATOM 1794 C CA . TYR B 1 93 ? 10.758 0.749 -9.906 1 98.88 93 TYR B CA 1
ATOM 1795 C C . TYR B 1 93 ? 11.094 1.385 -8.562 1 98.88 93 TYR B C 1
ATOM 1797 O O . TYR B 1 93 ? 12.031 0.956 -7.883 1 98.88 93 TYR B O 1
ATOM 1805 N N . LEU B 1 94 ? 10.352 2.316 -8.148 1 98.75 94 LEU B N 1
ATOM 1806 C CA . LEU B 1 94 ? 10.648 3.094 -6.949 1 98.75 94 LEU B CA 1
ATOM 1807 C C . LEU B 1 94 ? 10.523 2.234 -5.695 1 98.75 94 LEU B C 1
ATOM 1809 O O . LEU B 1 94 ? 11.344 2.342 -4.777 1 98.75 94 LEU B O 1
ATOM 1813 N N . THR B 1 95 ? 9.461 1.381 -5.633 1 98.62 95 THR B N 1
ATOM 1814 C CA . THR B 1 95 ? 9.273 0.593 -4.422 1 98.62 95 THR B CA 1
ATOM 1815 C C . THR B 1 95 ? 10.43 -0.379 -4.223 1 98.62 95 THR B C 1
ATOM 1817 O O . THR B 1 95 ? 10.852 -0.631 -3.088 1 98.62 95 THR B O 1
ATOM 1820 N N . ARG B 1 96 ? 10.922 -0.904 -5.324 1 98.75 96 ARG B N 1
ATOM 1821 C CA . ARG B 1 96 ? 12.094 -1.775 -5.238 1 98.75 96 ARG B CA 1
ATOM 1822 C C . ARG B 1 96 ? 13.352 -0.974 -4.918 1 98.75 96 ARG B C 1
ATOM 1824 O O . ARG B 1 96 ? 14.102 -1.327 -4.008 1 98.75 96 ARG B O 1
ATOM 1831 N N . TRP B 1 97 ? 13.531 0.109 -5.59 1 98.56 97 TRP B N 1
ATOM 1832 C CA . TRP B 1 97 ? 14.758 0.903 -5.57 1 98.56 97 TRP B CA 1
ATOM 1833 C C . TRP B 1 97 ? 14.938 1.597 -4.223 1 98.56 97 TRP B C 1
ATOM 1835 O O . TRP B 1 97 ? 16.047 1.64 -3.682 1 98.56 97 TRP B O 1
ATOM 1845 N N . HIS B 1 98 ? 13.852 2.037 -3.656 1 98 98 HIS B N 1
ATOM 1846 C CA . HIS B 1 98 ? 13.93 2.857 -2.453 1 98 98 HIS B CA 1
ATOM 1847 C C . HIS B 1 98 ? 13.555 2.055 -1.214 1 98 98 HIS B C 1
ATOM 1849 O O . HIS B 1 98 ? 14.117 2.264 -0.137 1 98 98 HIS B O 1
ATOM 1855 N N . ASN B 1 99 ? 12.617 1.049 -1.323 1 98.38 99 ASN B N 1
ATOM 1856 C CA . ASN B 1 99 ? 12.07 0.385 -0.144 1 98.38 99 ASN B CA 1
ATOM 1857 C C . ASN B 1 99 ? 12.547 -1.061 -0.041 1 98.38 99 ASN B C 1
ATOM 1859 O O . ASN B 1 99 ? 12.078 -1.815 0.812 1 98.38 99 ASN B O 1
ATOM 1863 N N . ASP B 1 100 ? 13.453 -1.434 -1 1 98.56 100 ASP B N 1
ATOM 1864 C CA . ASP B 1 100 ? 13.867 -2.834 -1.034 1 98.56 100 ASP B CA 1
ATOM 1865 C C . ASP B 1 100 ? 12.664 -3.762 -0.913 1 98.56 100 ASP B C 1
ATOM 1867 O O . ASP B 1 100 ? 12.711 -4.758 -0.188 1 98.56 100 ASP B O 1
ATOM 1871 N N . ALA B 1 101 ? 11.586 -3.328 -1.583 1 98.88 101 ALA B N 1
ATOM 1872 C CA . ALA B 1 101 ? 10.383 -4.16 -1.57 1 98.88 101 ALA B CA 1
ATOM 1873 C C . ALA B 1 101 ? 10.703 -5.582 -2.027 1 98.88 101 ALA B C 1
ATOM 1875 O O . ALA B 1 101 ? 11.406 -5.781 -3.018 1 98.88 101 ALA B O 1
ATOM 1876 N N . ASN B 1 102 ? 10.211 -6.527 -1.271 1 98.94 102 ASN B N 1
ATOM 1877 C CA . ASN B 1 102 ? 10.383 -7.93 -1.635 1 98.94 102 ASN B CA 1
ATOM 1878 C C . ASN B 1 102 ? 9.062 -8.578 -2.027 1 98.94 102 ASN B C 1
ATOM 1880 O O . ASN B 1 102 ? 9.016 -9.766 -2.35 1 98.94 102 ASN B O 1
ATOM 1884 N N . CYS B 1 103 ? 8.039 -7.844 -2.066 1 99 103 CYS B N 1
ATOM 1885 C CA . CYS B 1 103 ? 6.699 -8.211 -2.502 1 99 103 CYS B CA 1
ATOM 1886 C C . CYS B 1 103 ? 5.988 -7.02 -3.141 1 99 103 CYS B C 1
ATOM 1888 O O . CYS B 1 103 ? 6.23 -5.875 -2.76 1 99 103 CYS B O 1
ATOM 1890 N N . ILE B 1 104 ? 5.086 -7.27 -4.113 1 99 104 ILE B N 1
ATOM 1891 C CA . ILE B 1 104 ? 4.25 -6.203 -4.652 1 99 104 ILE B CA 1
ATOM 1892 C C . ILE B 1 104 ? 2.795 -6.668 -4.715 1 99 104 ILE B C 1
ATOM 1894 O O . ILE B 1 104 ? 2.525 -7.863 -4.84 1 99 104 ILE B O 1
ATOM 1898 N N . ALA B 1 105 ? 1.94 -5.754 -4.617 1 99 105 ALA B N 1
ATOM 1899 C CA . ALA B 1 105 ? 0.504 -5.965 -4.781 1 99 105 ALA B CA 1
ATOM 1900 C C . ALA B 1 105 ? -0.016 -5.25 -6.023 1 99 105 ALA B C 1
ATOM 1902 O O . ALA B 1 105 ? 0.385 -4.121 -6.312 1 99 105 ALA B O 1
ATOM 1903 N N . ILE B 1 106 ? -0.857 -5.902 -6.801 1 98.94 106 ILE B N 1
ATOM 1904 C CA . ILE B 1 106 ? -1.457 -5.379 -8.023 1 98.94 106 ILE B CA 1
ATOM 1905 C C . ILE B 1 106 ? -2.965 -5.625 -8.008 1 98.94 106 ILE B C 1
ATOM 1907 O O . ILE B 1 106 ? -3.42 -6.691 -7.594 1 98.94 106 ILE B O 1
ATOM 1911 N N . GLY B 1 107 ? -3.736 -4.637 -8.43 1 98.88 107 GLY B N 1
ATOM 1912 C CA . GLY B 1 107 ? -5.172 -4.816 -8.594 1 98.88 107 GLY B CA 1
ATOM 1913 C C . GLY B 1 107 ? -5.57 -5.211 -10 1 98.88 107 GLY B C 1
ATOM 1914 O O . GLY B 1 107 ? -5.332 -4.461 -10.953 1 98.88 107 GLY B O 1
ATOM 1915 N N . GLN B 1 108 ? -6.199 -6.328 -10.062 1 98.88 108 GLN B N 1
ATOM 1916 C CA . GLN B 1 108 ? -6.625 -6.816 -11.367 1 98.88 108 GLN B CA 1
ATOM 1917 C C . GLN B 1 108 ? -7.625 -5.859 -12.016 1 98.88 108 GLN B C 1
ATOM 1919 O O . GLN B 1 108 ? -7.652 -5.719 -13.234 1 98.88 108 GLN B O 1
ATOM 1924 N N . ARG B 1 109 ? -8.414 -5.133 -11.227 1 98.56 109 ARG B N 1
ATOM 1925 C CA . ARG B 1 109 ? -9.43 -4.23 -11.758 1 98.56 109 ARG B CA 1
ATOM 1926 C C . ARG B 1 109 ? -8.852 -2.838 -11.992 1 98.56 109 ARG B C 1
ATOM 1928 O O . ARG B 1 109 ? -9.539 -1.956 -12.516 1 98.56 109 ARG B O 1
ATOM 1935 N N . ILE B 1 110 ? -7.621 -2.646 -11.656 1 98.81 110 ILE B N 1
ATOM 1936 C CA . ILE B 1 110 ? -7.016 -1.318 -11.648 1 98.81 110 ILE B CA 1
ATOM 1937 C C . ILE B 1 110 ? -6.145 -1.14 -12.891 1 98.81 110 ILE B C 1
ATOM 1939 O O . ILE B 1 110 ? -6.051 -0.039 -13.438 1 98.81 110 ILE B O 1
ATOM 1943 N N . VAL B 1 111 ? -5.441 -2.217 -13.328 1 98.81 111 VAL B N 1
ATOM 1944 C CA . VAL B 1 111 ? -4.531 -2.133 -14.469 1 98.81 111 VAL B CA 1
ATOM 1945 C C . VAL B 1 111 ? -4.844 -3.25 -15.461 1 98.81 111 VAL B C 1
ATOM 1947 O O . VAL B 1 111 ? -5.492 -4.238 -15.109 1 98.81 111 VAL B O 1
ATOM 1950 N N . THR B 1 112 ? -4.336 -3.076 -16.672 1 98.88 112 THR B N 1
ATOM 1951 C CA . THR B 1 112 ? -4.445 -4.137 -17.672 1 98.88 112 THR B CA 1
ATOM 1952 C C . THR B 1 112 ? -3.447 -5.254 -17.391 1 98.88 112 THR B C 1
ATOM 1954 O O . THR B 1 112 ? -2.482 -5.055 -16.656 1 98.88 112 THR B O 1
ATOM 1957 N N . LEU B 1 113 ? -3.689 -6.398 -17.984 1 98.88 113 LEU B N 1
ATOM 1958 C CA . LEU B 1 113 ? -2.76 -7.512 -17.828 1 98.88 113 LEU B CA 1
ATOM 1959 C C . LEU B 1 113 ? -1.381 -7.145 -18.375 1 98.88 113 LEU B C 1
ATOM 1961 O O . LEU B 1 113 ? -0.362 -7.52 -17.781 1 98.88 113 LEU B O 1
ATOM 1965 N N . ASP B 1 114 ? -1.342 -6.43 -19.5 1 98.88 114 ASP B N 1
ATOM 1966 C CA . ASP B 1 114 ? -0.068 -6 -20.078 1 98.88 114 ASP B CA 1
ATOM 1967 C C . ASP B 1 114 ? 0.697 -5.105 -19.109 1 98.88 114 ASP B C 1
ATOM 1969 O O . ASP B 1 114 ? 1.909 -5.254 -18.938 1 98.88 114 ASP B O 1
ATOM 1973 N N . MET B 1 115 ? 0.012 -4.211 -18.484 1 98.88 115 MET B N 1
ATOM 1974 C CA . MET B 1 115 ? 0.656 -3.346 -17.5 1 98.88 115 MET B CA 1
ATOM 1975 C C . MET B 1 115 ? 1.105 -4.145 -16.281 1 98.88 115 MET B C 1
ATOM 1977 O O . MET B 1 115 ? 2.18 -3.895 -15.727 1 98.88 115 MET B O 1
ATOM 1981 N N . ALA B 1 116 ? 0.295 -5.105 -15.898 1 98.94 116 ALA B N 1
ATOM 1982 C CA . ALA B 1 116 ? 0.684 -5.965 -14.781 1 98.94 116 ALA B CA 1
ATOM 1983 C C . ALA B 1 116 ? 2.002 -6.676 -15.078 1 98.94 116 ALA B C 1
ATOM 1985 O O . ALA B 1 116 ? 2.873 -6.762 -14.203 1 98.94 116 ALA B O 1
ATOM 1986 N N . LYS B 1 117 ? 2.127 -7.156 -16.266 1 98.94 117 LYS B N 1
ATOM 1987 C CA . LYS B 1 117 ? 3.361 -7.832 -16.672 1 98.94 117 LYS B CA 1
ATOM 1988 C C . LYS B 1 117 ? 4.547 -6.871 -16.625 1 98.94 117 LYS B C 1
ATOM 1990 O O . LYS B 1 117 ? 5.629 -7.234 -16.156 1 98.94 117 LYS B O 1
ATOM 1995 N N . LYS B 1 118 ? 4.312 -5.656 -17.078 1 98.94 118 LYS B N 1
ATOM 1996 C CA . LYS B 1 118 ? 5.371 -4.652 -17.062 1 98.94 118 LYS B CA 1
ATOM 1997 C C . LYS B 1 118 ? 5.77 -4.312 -15.625 1 98.94 118 LYS B C 1
ATOM 1999 O O . LYS B 1 118 ? 6.953 -4.129 -15.328 1 98.94 118 LYS B O 1
ATOM 2004 N N . ILE B 1 119 ? 4.82 -4.211 -14.773 1 98.94 119 ILE B N 1
ATOM 2005 C CA . ILE B 1 119 ? 5.059 -3.941 -13.359 1 98.94 119 ILE B CA 1
ATOM 2006 C C . ILE B 1 119 ? 5.918 -5.055 -12.758 1 98.94 119 ILE B C 1
ATOM 2008 O O . ILE B 1 119 ? 6.938 -4.785 -12.125 1 98.94 119 ILE B O 1
ATOM 2012 N N . VAL B 1 120 ? 5.512 -6.277 -12.992 1 98.94 120 VAL B N 1
ATOM 2013 C CA . VAL B 1 120 ? 6.203 -7.434 -12.43 1 98.94 120 VAL B CA 1
ATOM 2014 C C . VAL B 1 120 ? 7.625 -7.5 -12.977 1 98.94 120 VAL B C 1
ATOM 2016 O O . VAL B 1 120 ? 8.578 -7.719 -12.219 1 98.94 120 VAL B O 1
ATOM 2019 N N . GLU B 1 121 ? 7.766 -7.305 -14.25 1 98.88 121 GLU B N 1
ATOM 2020 C CA . GLU B 1 121 ? 9.086 -7.316 -14.867 1 98.88 121 GLU B CA 1
ATOM 2021 C C . GLU B 1 121 ? 10 -6.254 -14.25 1 98.88 121 GLU B C 1
ATOM 2023 O O . GLU B 1 121 ? 11.156 -6.531 -13.922 1 98.88 121 GLU B O 1
ATOM 2028 N N . THR B 1 122 ? 9.5 -5.051 -14.133 1 98.94 122 THR B N 1
ATOM 2029 C CA . THR B 1 122 ? 10.273 -3.953 -13.555 1 98.94 122 THR B CA 1
ATOM 2030 C C . THR B 1 122 ? 10.664 -4.266 -12.117 1 98.94 122 THR B C 1
ATOM 2032 O O . THR B 1 122 ? 11.82 -4.062 -11.727 1 98.94 122 THR B O 1
ATOM 2035 N N . PHE B 1 123 ? 9.773 -4.793 -11.383 1 98.94 123 PHE B N 1
ATOM 2036 C CA . PHE B 1 123 ? 9.992 -5.156 -9.984 1 98.94 123 PHE B CA 1
ATOM 2037 C C . PHE B 1 123 ? 11.102 -6.195 -9.867 1 98.94 123 PHE B C 1
ATOM 2039 O O . PHE B 1 123 ? 12 -6.062 -9.023 1 98.94 123 PHE B O 1
ATOM 2046 N N . LEU B 1 124 ? 11.039 -7.152 -10.695 1 98.88 124 LEU B N 1
ATOM 2047 C CA . LEU B 1 124 ? 11.961 -8.273 -10.594 1 98.88 124 LEU B CA 1
ATOM 2048 C C . LEU B 1 124 ? 13.344 -7.898 -11.125 1 98.88 124 LEU B C 1
ATOM 2050 O O . LEU B 1 124 ? 14.344 -8.508 -10.742 1 98.88 124 LEU B O 1
ATOM 2054 N N . SER B 1 125 ? 13.398 -6.863 -11.977 1 98.62 125 SER B N 1
ATOM 2055 C CA . SER B 1 125 ? 14.664 -6.547 -12.633 1 98.62 125 SER B CA 1
ATOM 2056 C C . SER B 1 125 ? 15.344 -5.348 -11.977 1 98.62 125 SER B C 1
ATOM 2058 O O . SER B 1 125 ? 16.453 -4.98 -12.352 1 98.62 125 SER B O 1
ATOM 2060 N N . THR B 1 126 ? 14.68 -4.715 -11.062 1 98.75 126 THR B N 1
ATOM 2061 C CA . THR B 1 126 ? 15.234 -3.539 -10.398 1 98.75 126 THR B CA 1
ATOM 2062 C C . THR B 1 126 ? 15.961 -3.936 -9.117 1 98.75 126 THR B C 1
ATOM 2064 O O . THR B 1 126 ? 15.484 -4.777 -8.359 1 98.75 126 THR B O 1
ATOM 2067 N N . GLY B 1 127 ? 17.125 -3.346 -8.805 1 98.5 127 GLY B N 1
ATOM 2068 C CA . GLY B 1 127 ? 17.859 -3.566 -7.57 1 98.5 127 GLY B CA 1
ATOM 2069 C C . GLY B 1 127 ? 17.531 -2.553 -6.488 1 98.5 127 GLY B C 1
ATOM 2070 O O . GLY B 1 127 ? 16.812 -1.58 -6.742 1 98.5 127 GLY B O 1
ATOM 2071 N N . PHE B 1 128 ? 18.016 -2.818 -5.234 1 98.5 128 PHE B N 1
ATOM 2072 C CA . PHE B 1 128 ? 17.875 -1.897 -4.113 1 98.5 128 PHE B CA 1
ATOM 2073 C C . PHE B 1 128 ? 19.016 -0.875 -4.121 1 98.5 128 PHE B C 1
ATOM 2075 O O . PHE B 1 128 ? 20.188 -1.24 -4.211 1 98.5 128 PHE B O 1
ATOM 2082 N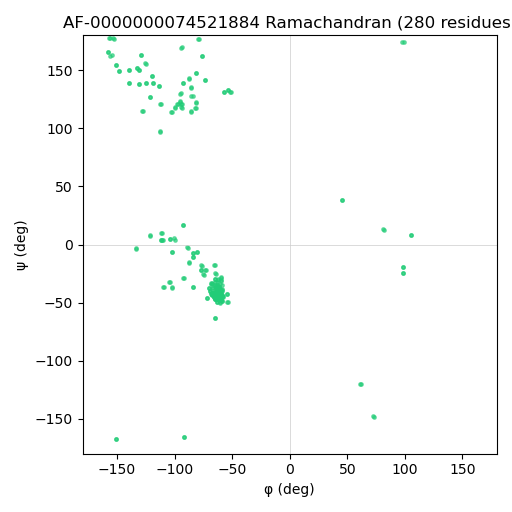 N . GLU B 1 129 ? 18.656 0.358 -4.055 1 96.94 129 GLU B N 1
ATOM 2083 C CA . GLU B 1 129 ? 19.641 1.431 -4.121 1 96.94 129 GLU B CA 1
ATOM 2084 C C . GLU B 1 129 ? 20.609 1.353 -2.947 1 96.94 129 GLU B C 1
ATOM 2086 O O . GLU B 1 129 ? 21.812 1.595 -3.113 1 96.94 129 GLU B O 1
ATOM 2091 N N . GLY B 1 130 ? 20.141 0.983 -1.762 1 96.69 130 GLY B N 1
ATOM 2092 C CA . GLY B 1 130 ? 20.953 0.994 -0.555 1 96.69 130 GLY B CA 1
ATOM 2093 C C . GLY B 1 130 ? 21.234 2.393 -0.041 1 96.69 130 GLY B C 1
ATOM 2094 O O . GLY B 1 130 ? 20.344 3.236 0.01 1 96.69 130 GLY B O 1
ATOM 2095 N N . GLY B 1 131 ? 22.359 2.639 0.568 1 95.69 131 GLY B N 1
ATOM 2096 C CA . GLY B 1 131 ? 22.812 3.957 0.994 1 95.69 131 GLY B CA 1
ATOM 2097 C C . GLY B 1 131 ? 21.875 4.598 2.008 1 95.69 131 GLY B C 1
ATOM 2098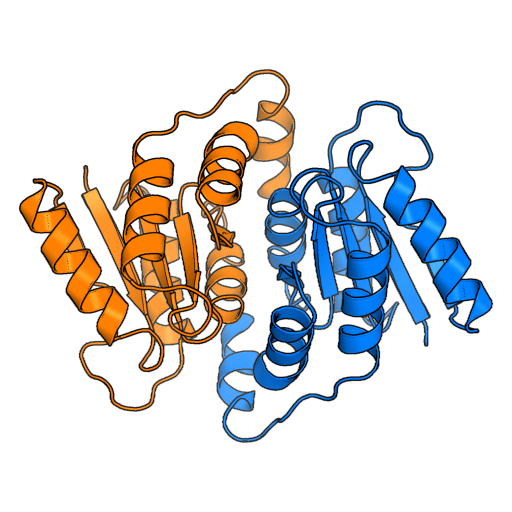 O O . GLY B 1 131 ? 21.625 4.027 3.068 1 95.69 131 GLY B O 1
ATOM 2099 N N . ARG B 1 132 ? 21.375 5.727 1.6 1 93.06 132 ARG B N 1
ATOM 2100 C CA . ARG B 1 132 ? 20.562 6.559 2.482 1 93.06 132 ARG B CA 1
ATOM 2101 C C . ARG B 1 132 ? 19.266 5.852 2.852 1 93.06 132 ARG B C 1
ATOM 2103 O O . ARG B 1 132 ? 18.562 6.266 3.785 1 93.06 132 ARG B O 1
ATOM 2110 N N . HIS B 1 133 ? 18.828 4.816 2.127 1 96.12 133 HIS B N 1
ATOM 2111 C CA . HIS B 1 133 ? 17.547 4.148 2.352 1 96.12 133 HIS B CA 1
ATOM 2112 C C . HIS B 1 133 ? 17.688 3.033 3.383 1 96.12 133 HIS B C 1
ATOM 2114 O O . HIS B 1 133 ? 16.688 2.557 3.924 1 96.12 133 HIS B O 1
ATOM 2120 N N . ILE B 1 134 ? 18.906 2.551 3.732 1 96.19 134 ILE B N 1
ATOM 2121 C CA . ILE B 1 134 ? 19.141 1.411 4.609 1 96.19 134 ILE B CA 1
ATOM 2122 C C . ILE B 1 134 ? 18.562 1.692 5.992 1 96.19 134 ILE B C 1
ATOM 2124 O O . ILE B 1 134 ? 17.844 0.865 6.551 1 96.19 134 ILE B O 1
ATOM 2128 N N . PRO B 1 135 ? 18.797 2.902 6.57 1 95.69 135 PRO B N 1
ATOM 2129 C CA . PRO B 1 135 ? 18.219 3.164 7.887 1 95.69 135 PRO B CA 1
ATOM 2130 C C . PRO B 1 135 ? 16.688 3.078 7.883 1 95.69 135 PRO B C 1
ATOM 2132 O O . PRO B 1 135 ? 16.094 2.668 8.875 1 95.69 135 PRO B O 1
ATOM 2135 N N . ARG B 1 136 ? 16.047 3.447 6.867 1 96.62 136 ARG B N 1
ATOM 2136 C CA . ARG B 1 136 ? 14.594 3.387 6.738 1 96.62 136 ARG B CA 1
ATOM 2137 C C . ARG B 1 136 ? 14.102 1.941 6.742 1 96.62 136 ARG B C 1
ATOM 2139 O O . ARG B 1 136 ? 13.117 1.617 7.414 1 96.62 136 ARG B O 1
ATOM 2146 N N . ILE B 1 137 ? 14.797 1.134 5.996 1 96.75 137 ILE B N 1
ATOM 2147 C CA . ILE B 1 137 ? 14.43 -0.275 5.902 1 96.75 137 ILE B CA 1
ATOM 2148 C C . ILE B 1 137 ? 14.523 -0.926 7.281 1 96.75 137 ILE B C 1
ATOM 2150 O O . ILE B 1 137 ? 13.633 -1.667 7.688 1 96.75 137 ILE B O 1
ATOM 2154 N N . VAL B 1 138 ? 15.594 -0.6 7.992 1 96.44 138 VAL B N 1
ATOM 2155 C CA . VAL B 1 138 ? 15.805 -1.135 9.336 1 96.44 138 VAL B CA 1
ATOM 2156 C C . VAL B 1 138 ? 14.68 -0.665 10.258 1 96.44 138 VAL B C 1
ATOM 2158 O O . VAL B 1 138 ? 14.164 -1.443 11.062 1 96.44 138 VAL B O 1
ATOM 2161 N N . ALA B 1 139 ? 14.234 0.549 10.07 1 96.94 139 ALA B N 1
ATOM 2162 C CA . ALA B 1 139 ? 13.25 1.168 10.953 1 96.94 139 ALA B CA 1
ATOM 2163 C C . ALA B 1 139 ? 11.852 0.6 10.703 1 96.94 139 ALA B C 1
ATOM 2165 O O . ALA B 1 139 ? 11.008 0.61 11.602 1 96.94 139 ALA B O 1
ATOM 2166 N N . ILE B 1 140 ? 11.523 0.073 9.516 1 96.88 140 ILE B N 1
ATOM 2167 C CA . ILE B 1 140 ? 10.211 -0.466 9.18 1 96.88 140 ILE B CA 1
ATOM 2168 C C . ILE B 1 140 ? 9.867 -1.605 10.133 1 96.88 140 ILE B C 1
ATOM 2170 O O . ILE B 1 140 ? 8.727 -1.711 10.594 1 96.88 140 ILE B O 1
ATOM 2174 N N . ASP B 1 141 ? 10.875 -2.451 10.492 1 90.06 141 ASP B N 1
ATOM 2175 C CA . ASP B 1 141 ? 10.609 -3.654 11.273 1 90.06 141 ASP B CA 1
ATOM 2176 C C . ASP B 1 141 ? 11.031 -3.473 12.727 1 90.06 141 ASP B C 1
ATOM 2178 O O . ASP B 1 141 ? 11.039 -4.43 13.5 1 90.06 141 ASP B O 1
ATOM 2182 N N . ALA B 1 142 ? 11.461 -2.277 13.039 1 86.56 142 ALA B N 1
ATOM 2183 C CA . ALA B 1 142 ? 11.898 -2.035 14.414 1 86.56 142 ALA B CA 1
ATOM 2184 C C . ALA B 1 142 ? 10.711 -1.976 15.367 1 86.56 142 ALA B C 1
ATOM 2186 O O . ALA B 1 142 ? 9.594 -1.656 14.953 1 86.56 142 ALA B O 1
#

Foldseek 3Di:
DEEEEEEFLQCVVLRVVVQVVVVVVPYHYDYQDDPHNDGDDRLNRLQVRLQCCQVVVGQAYEYEHAAFVVSQVSSLVDQSAQEFEDAALVSLQCCCAQQVHRYYTYHPNRHPSVRVNSSVVSNVPHHYNDDPRVVVNVVSRD/DEEEEEEFLQCVVLRVVVQVVVVVVPYHYDYQDDPHNDGDDRLNRLQVRLQCCQVVVGQAYEYEHAAFVVSQVSSLVDQSAQEFEDAALVSLQCCCAQQVHRYYTYHPNRHPSVRVNSSVVSNVPHHYNDDPRVVVNVVSRD

Nearest PDB structures (foldseek):
  3he8-assembly1_A  TM=9.907E-01  e=3.108E-20  Acetivibrio thermocellus ATCC 27405
  1o1x-assembly1_A  TM=9.839E-01  e=2.555E-19  Thermotoga maritima
  2vvr-assembly1_A  TM=9.770E-01  e=3.331E-18  Escherichia coli K-12
  1nn4-assembly1_A  TM=9.795E-01  e=1.418E-17  Escherichia coli
  4lfk-assembly1_B  TM=9.806E-01  e=8.401E-16  Lacticaseibacillus rhamnosus Lc 705

Radius of gyration: 17.3 Å; Cα contacts (8 Å, |Δi|>4): 689; chains: 2; bounding box: 44×48×39 Å

Secondary structure (DSSP, 8-state):
-EEEEEE-GGGHHHHHHHHHHHHHTT-EEEE-S--SSS---THHHHHHHHHHHHHTSSSEEEEEESSSHHHHHHHHTSTT--EEE-SSHHHHHHHHHHH--SEEEEETTTS-HHHHHHHHHHHHHPPP--GGGHHHHHHHT-/-EEEEEE-GGGHHHHHHHHHHHHHTT-EEEE-S--SSS---THHHHHHHHHHHHHTSSSEEEEEESSSHHHHHHHHTSTT--EEE-SSHHHHHHHHHHH--SEEEEETTTS-HHHHHHHHHHHHHPPP--GGGHHHHHHHT-

Sequence (284 aa):
MKIGIASDHAGFDYKERLRAWLASLGHEVVDYGCFSDERTDYPTWIRPCAQAVAAGEVERGIVLGGSGNGEAIVANRVKGCRCGYCFNEETAYLTRWHNDANCIAIGQRIVTLDMAKKIVETFLSTGFEGGRHIPRIVAIDAMKIGIASDHAGFDYKERLRAWLASLGHEVVDYGCFSDERTDYPTWIRPCAQAVAAGEVERGIVLGGSGNGEAIVANRVKGCRCGYCFNEETAYLTRWHNDANCIAIGQRIVTLDMAKKIVETFLSTGFEGGRHIPRIVAIDA

pLDDT: mean 98.36, std 1.49, range [86.56, 99.0]

Organism: Methylococcus capsulatus (strain ATCC 33009 / NCIMB 11132 / Bath) (NCBI:txid243233)

InterPro domains:
  IPR003500 Sugar-phosphate isomerase, RpiB/LacA/LacB family [PF02502] (3-139)
  IPR003500 Sugar-phosphate isomerase, RpiB/LacA/LacB family [PIRSF005384] (1-141)
  IPR003500 Sugar-phosphate isomerase, RpiB/LacA/LacB family [PTHR30345] (1-129)
  IPR003500 Sugar-phosphate isomerase, RpiB/LacA/LacB family [TIGR00689] (3-141)
  IPR004785 Ribose 5-phosphate isomerase B [TIGR01120] (2-141)
  IPR036569 Sugar-phosphate isomerase, RpiB/LacA/LacB superfamily [G3DSA:3.40.1400.10] (1-142)
  IPR036569 Sugar-phosphate isomerase, RpiB/LacA/LacB superfamily [SSF89623] (1-141)